Protein AF-A0AAV4N1Z2-F1 (afdb_monomer_lite)

pLDDT: mean 73.52, std 23.95, range [29.91, 97.69]

Secondary structure (DSSP, 8-state):
--TTGGGSSPPS---PPP---GGGSS-HHHHHHHHHS--BS--SGGGGT-EEEE-TTTSSEEEEEPPPTT-EEETTEEEETTEEEE---SS---GGG-TTSSSSS------------PPPP----PPP--------------PPPPPPPP----------S-----B--S--TTS--HHHHHHHHHHHHTT-HHHHHHBHHHHHHHSTT-

Organism: NCBI:txid1538125

Radius of gyration: 29.12 Å; chains: 1; bounding box: 80×59×76 Å

Structure (mmCIF, N/CA/C/O backbone):
data_AF-A0AAV4N1Z2-F1
#
_entry.id   AF-A0AAV4N1Z2-F1
#
loop_
_atom_site.group_PDB
_atom_site.id
_atom_site.type_symbol
_atom_site.label_atom_id
_atom_site.label_alt_id
_atom_site.label_comp_id
_atom_site.label_asym_id
_atom_site.label_entity_id
_atom_site.label_seq_id
_atom_site.pdbx_PDB_ins_code
_atom_site.Cartn_x
_atom_site.Cartn_y
_atom_site.Cartn_z
_atom_site.occupancy
_atom_site.B_iso_or_equiv
_atom_site.auth_seq_id
_atom_site.auth_comp_id
_atom_site.auth_asym_id
_atom_site.auth_atom_id
_atom_site.pdbx_PDB_model_num
ATOM 1 N N . GLY A 1 1 ? -27.171 -11.613 29.363 1.00 64.88 1 GLY A N 1
ATOM 2 C CA . GLY A 1 1 ? -26.263 -10.938 28.418 1.00 64.88 1 GLY A CA 1
ATOM 3 C C . GLY A 1 1 ? -26.989 -9.782 27.774 1.00 64.88 1 GLY A C 1
ATOM 4 O O . GLY A 1 1 ? -27.347 -9.881 26.614 1.00 64.88 1 GLY A O 1
ATOM 5 N N . GLU A 1 2 ? -27.240 -8.720 28.539 1.00 75.81 2 GLU A N 1
ATOM 6 C CA . GLU A 1 2 ? -28.138 -7.611 28.156 1.00 75.81 2 GLU A CA 1
ATOM 7 C C . GLU A 1 2 ? -27.392 -6.287 27.922 1.00 75.81 2 GLU A C 1
ATOM 9 O O . GLU A 1 2 ? -27.998 -5.263 27.632 1.00 75.81 2 GLU A O 1
ATOM 14 N N . THR A 1 3 ? -26.063 -6.288 28.026 1.00 84.50 3 THR A N 1
ATOM 15 C CA . THR A 1 3 ? -25.236 -5.072 28.039 1.00 84.50 3 THR A CA 1
ATOM 16 C C . THR A 1 3 ? -25.135 -4.355 26.688 1.00 84.50 3 THR A C 1
ATOM 18 O O . THR A 1 3 ? -24.596 -3.256 26.638 1.00 84.50 3 THR A O 1
ATOM 21 N N . ALA A 1 4 ? -25.642 -4.948 25.602 1.00 89.88 4 ALA A N 1
ATOM 22 C CA . ALA A 1 4 ? -25.622 -4.383 24.248 1.00 89.88 4 ALA A CA 1
ATOM 23 C C . ALA A 1 4 ? -27.032 -4.121 23.680 1.00 89.88 4 ALA A C 1
ATOM 25 O O . ALA A 1 4 ? -27.215 -4.082 22.464 1.00 89.88 4 ALA A O 1
ATOM 26 N N . SER A 1 5 ? -28.038 -3.943 24.544 1.00 90.31 5 SER A N 1
ATOM 27 C CA . SER A 1 5 ? -29.430 -3.688 24.139 1.00 90.31 5 SER A CA 1
ATOM 28 C C . SER A 1 5 ? -29.617 -2.418 23.295 1.00 90.31 5 SER A C 1
ATOM 30 O O . SER A 1 5 ? -30.562 -2.335 22.515 1.00 90.31 5 SER A O 1
ATOM 32 N N . CYS A 1 6 ? -28.683 -1.466 23.378 1.00 90.31 6 CYS A N 1
ATOM 33 C CA . CYS A 1 6 ? -28.652 -0.250 22.562 1.00 90.31 6 CYS A CA 1
ATOM 34 C C . CYS A 1 6 ? -28.276 -0.464 21.083 1.00 90.31 6 CYS A C 1
ATOM 36 O O . CYS A 1 6 ? -28.343 0.486 20.314 1.00 90.31 6 CYS A O 1
ATOM 38 N N . LEU A 1 7 ? -27.868 -1.672 20.673 1.00 89.88 7 LEU A N 1
ATOM 39 C CA . LEU A 1 7 ? -27.542 -1.999 19.275 1.00 89.88 7 LEU A CA 1
ATOM 40 C C . LEU A 1 7 ? -28.676 -2.753 18.559 1.00 89.88 7 LEU A C 1
ATOM 42 O O . LEU A 1 7 ? -28.479 -3.268 17.460 1.00 89.88 7 LEU A O 1
ATOM 46 N N . PHE A 1 8 ? -29.845 -2.885 19.194 1.00 89.56 8 PHE A N 1
ATOM 47 C CA . PHE A 1 8 ? -30.964 -3.664 18.652 1.00 89.56 8 PHE A CA 1
ATOM 48 C C . PHE A 1 8 ? -31.861 -2.869 17.705 1.00 89.56 8 PHE A C 1
ATOM 50 O O . PHE A 1 8 ? -32.540 -3.467 16.870 1.00 89.56 8 PHE A O 1
ATOM 57 N N . ASN A 1 9 ? -31.878 -1.541 17.812 1.00 87.94 9 ASN A N 1
ATOM 58 C CA . ASN A 1 9 ? -32.569 -0.700 16.847 1.00 87.94 9 ASN A CA 1
ATOM 59 C C . ASN A 1 9 ? -31.730 -0.552 15.571 1.00 87.94 9 ASN A C 1
ATOM 61 O O . ASN A 1 9 ? -30.504 -0.460 15.613 1.00 87.94 9 ASN A O 1
ATOM 65 N N . TYR A 1 10 ? -32.408 -0.510 14.426 1.00 86.00 10 TYR A N 1
ATOM 66 C CA . TYR A 1 10 ? -31.772 -0.141 13.167 1.00 86.00 10 TYR A CA 1
ATOM 67 C C . TYR A 1 10 ? -31.579 1.382 13.115 1.00 86.00 10 TYR A C 1
ATOM 69 O O . TYR A 1 10 ? -32.411 2.108 13.664 1.00 86.00 10 TYR A O 1
ATOM 77 N N . PRO A 1 11 ? -30.500 1.875 12.487 1.00 83.62 11 PRO A N 1
ATOM 78 C CA . PRO A 1 11 ? -30.367 3.297 12.197 1.00 83.62 11 PRO A CA 1
ATOM 79 C C . PRO A 1 11 ? -31.443 3.734 11.192 1.00 83.62 11 PRO A C 1
ATOM 81 O O . PRO A 1 11 ? -31.767 2.982 10.271 1.00 83.62 11 PRO A O 1
ATOM 84 N N . ASP A 1 12 ? -31.974 4.947 11.364 1.00 80.94 12 ASP A N 1
ATOM 85 C CA . ASP A 1 12 ? -33.030 5.496 10.499 1.00 80.94 12 ASP A CA 1
ATOM 86 C C . ASP A 1 12 ? -32.536 5.732 9.060 1.00 80.94 12 ASP A C 1
ATOM 88 O O . ASP A 1 12 ? -33.246 5.446 8.095 1.00 80.94 12 ASP A O 1
ATOM 92 N N . ASP A 1 13 ? -31.276 6.150 8.905 1.00 78.25 13 ASP A N 1
ATOM 93 C CA . ASP A 1 13 ? -30.640 6.371 7.608 1.00 78.25 13 ASP A CA 1
ATOM 94 C C . ASP A 1 13 ? -29.696 5.214 7.261 1.00 78.25 13 ASP A C 1
ATOM 96 O O . ASP A 1 13 ? -28.536 5.168 7.674 1.00 78.25 13 ASP A O 1
ATOM 100 N N . ASN A 1 14 ? -30.168 4.282 6.429 1.00 67.25 14 ASN A N 1
ATOM 101 C CA . ASN A 1 14 ? -29.355 3.196 5.863 1.00 67.25 14 ASN A CA 1
ATOM 102 C C . ASN A 1 14 ? -28.419 3.692 4.743 1.00 67.25 14 ASN A C 1
ATOM 104 O O . ASN A 1 14 ? -28.309 3.074 3.680 1.00 67.25 14 ASN A O 1
ATOM 108 N N . LYS A 1 15 ? -27.740 4.823 4.957 1.00 77.31 15 LYS A N 1
ATOM 109 C CA . LYS A 1 15 ? -26.725 5.314 4.028 1.00 77.31 15 LYS A CA 1
ATOM 110 C C . LYS A 1 15 ? -25.492 4.425 4.150 1.00 77.31 15 LYS A C 1
ATOM 112 O O . LYS A 1 15 ? -24.678 4.577 5.058 1.00 77.31 15 LYS A O 1
ATOM 117 N N . LEU A 1 16 ? -25.363 3.479 3.227 1.00 77.56 16 LEU A N 1
ATOM 118 C CA . LEU A 1 16 ? -24.162 2.665 3.115 1.00 77.56 16 LEU A CA 1
ATOM 119 C C . LEU A 1 16 ? -22.993 3.571 2.722 1.00 77.56 16 LEU A C 1
ATOM 121 O O . LEU A 1 16 ? -23.024 4.231 1.685 1.00 77.56 16 LEU A O 1
ATOM 125 N N . LEU A 1 17 ? -21.976 3.615 3.578 1.00 77.62 17 LEU A N 1
ATOM 126 C CA . LEU A 1 17 ? -20.685 4.192 3.231 1.00 77.62 17 LEU A CA 1
ATOM 127 C C . LEU A 1 17 ? -19.983 3.255 2.253 1.00 77.62 17 LEU A C 1
ATOM 129 O O . LEU A 1 17 ? -20.031 2.029 2.409 1.00 77.62 17 LEU A O 1
ATOM 133 N N . GLU A 1 18 ? -19.328 3.843 1.259 1.00 78.81 18 GLU A N 1
ATOM 134 C CA . GLU A 1 18 ? -18.467 3.094 0.360 1.00 78.81 18 GLU A CA 1
ATOM 135 C C . GLU A 1 18 ? -17.341 2.452 1.174 1.00 78.81 18 GLU A C 1
ATOM 137 O O . GLU A 1 18 ? -16.683 3.097 1.992 1.00 78.81 18 GLU A O 1
ATOM 142 N N . ARG A 1 19 ? -17.171 1.138 1.012 1.00 80.44 19 ARG A N 1
ATOM 143 C CA . ARG A 1 19 ? -16.176 0.360 1.754 1.00 80.44 19 ARG A CA 1
ATOM 144 C C . ARG A 1 19 ? -14.841 0.408 1.024 1.00 80.44 19 ARG A C 1
ATOM 146 O O . ARG A 1 19 ? -14.363 -0.611 0.531 1.00 80.44 19 ARG A O 1
ATOM 153 N N . GLU A 1 20 ? -14.262 1.597 0.953 1.00 87.31 20 GLU A N 1
ATOM 154 C CA . GLU A 1 20 ? -12.898 1.770 0.468 1.00 87.31 20 GLU A CA 1
ATOM 155 C C . GLU A 1 20 ? -11.900 1.359 1.551 1.00 87.31 20 GLU A C 1
ATOM 157 O O . GLU A 1 20 ? -12.087 1.620 2.744 1.00 87.31 20 GLU A O 1
ATOM 162 N N . LEU A 1 21 ? -10.833 0.676 1.140 1.00 89.62 21 LEU A N 1
ATOM 163 C CA . LEU A 1 21 ? -9.775 0.300 2.065 1.00 89.62 21 LEU A CA 1
ATOM 164 C C . LEU A 1 21 ? -8.896 1.529 2.344 1.00 89.62 21 LEU A C 1
ATOM 166 O O . LEU A 1 21 ? -8.519 2.237 1.419 1.00 89.62 21 LEU A O 1
ATOM 170 N N . PRO A 1 22 ? -8.499 1.791 3.595 1.00 92.19 22 PRO A N 1
ATOM 171 C CA . PRO A 1 22 ? -7.766 3.011 3.938 1.00 92.19 22 PRO A CA 1
ATOM 172 C C . PRO A 1 22 ? -6.447 3.181 3.165 1.00 92.19 22 PRO A C 1
ATOM 174 O O . PRO A 1 22 ? -6.053 4.303 2.859 1.00 92.19 22 PRO A O 1
ATOM 177 N N . GLY A 1 23 ? -5.776 2.083 2.813 1.00 93.25 23 GLY A N 1
ATOM 178 C CA . GLY A 1 23 ? -4.543 2.092 2.029 1.00 93.25 23 GLY A CA 1
ATOM 179 C C . GLY A 1 23 ? -4.731 2.350 0.531 1.00 93.25 23 GLY A C 1
ATOM 180 O O . GLY A 1 23 ? -3.734 2.572 -0.149 1.00 93.25 23 GLY A O 1
ATOM 181 N N . THR A 1 24 ? -5.963 2.362 -0.001 1.00 91.12 24 THR A N 1
ATOM 182 C CA . THR A 1 24 ? -6.212 2.846 -1.376 1.00 91.12 24 THR A CA 1
ATOM 183 C C . THR A 1 24 ? -6.254 4.369 -1.444 1.00 91.12 24 THR A C 1
ATOM 185 O O . THR A 1 24 ? -6.000 4.931 -2.503 1.00 91.12 24 THR A O 1
ATOM 188 N N . MET A 1 25 ? -6.527 5.026 -0.312 1.00 90.44 25 MET A N 1
ATOM 189 C CA . MET A 1 25 ? -6.614 6.485 -0.191 1.00 90.44 25 MET A CA 1
ATOM 190 C C . MET A 1 25 ? -5.346 7.118 0.389 1.00 90.44 25 MET A C 1
ATOM 192 O O . MET A 1 25 ? -5.2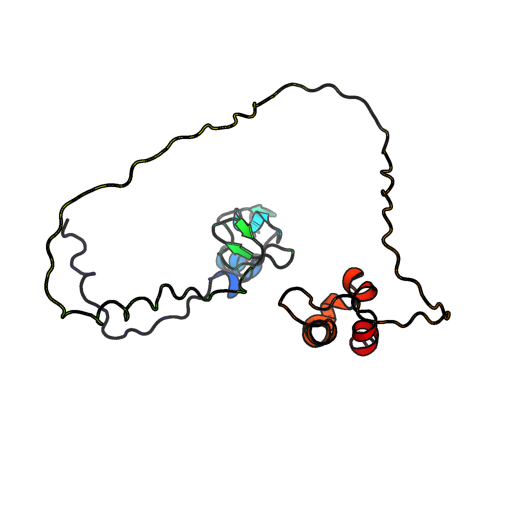52 8.340 0.447 1.00 90.44 25 MET A O 1
ATOM 196 N N . LEU A 1 26 ? -4.403 6.297 0.867 1.00 92.38 26 LEU A N 1
ATOM 197 C CA . LEU A 1 26 ? -3.162 6.738 1.498 1.00 92.38 26 LEU A CA 1
ATOM 198 C C . LEU A 1 26 ? -1.992 5.858 1.065 1.00 92.38 26 LEU A C 1
ATOM 200 O O . LEU A 1 26 ? -1.891 4.684 1.434 1.00 92.38 26 LEU A O 1
ATOM 204 N N . THR A 1 27 ? -1.060 6.460 0.343 1.00 95.50 27 THR A N 1
ATOM 205 C CA . THR A 1 27 ? 0.238 5.879 0.014 1.00 95.50 27 THR A CA 1
ATOM 206 C C . THR A 1 27 ? 1.063 5.604 1.274 1.00 95.50 27 THR A C 1
ATOM 208 O O . THR A 1 27 ? 0.787 6.105 2.365 1.00 95.50 27 THR A O 1
ATOM 211 N N . LEU A 1 28 ? 2.108 4.785 1.136 1.00 96.81 28 LEU A N 1
ATOM 212 C CA . LEU A 1 28 ? 3.006 4.461 2.250 1.00 96.81 28 LEU A CA 1
ATOM 213 C C . LEU A 1 28 ? 3.700 5.708 2.821 1.00 96.81 28 LEU A C 1
ATOM 215 O O . LEU A 1 28 ? 3.898 5.789 4.030 1.00 96.81 28 LEU A O 1
ATOM 219 N N . ASP A 1 29 ? 4.030 6.681 1.967 1.00 97.06 29 ASP A N 1
ATOM 220 C CA . ASP A 1 29 ? 4.658 7.931 2.401 1.00 97.06 29 ASP A CA 1
ATOM 221 C C . ASP A 1 29 ? 3.669 8.796 3.181 1.00 97.06 29 ASP A C 1
ATOM 223 O O . ASP A 1 29 ? 4.004 9.240 4.268 1.00 97.06 29 ASP A O 1
ATOM 227 N N . GLU A 1 30 ? 2.426 8.944 2.710 1.00 97.69 30 GLU A N 1
ATOM 228 C CA . GLU A 1 30 ? 1.381 9.694 3.431 1.00 97.69 30 GLU A CA 1
ATOM 229 C C . GLU A 1 30 ? 1.030 9.045 4.777 1.00 97.69 30 GLU A C 1
ATOM 231 O O . GLU A 1 30 ? 0.678 9.721 5.746 1.00 97.69 30 GLU A O 1
ATOM 236 N N . GLN A 1 31 ? 1.132 7.716 4.868 1.00 97.31 31 GLN A N 1
ATOM 237 C CA . GLN A 1 31 ? 0.988 7.010 6.139 1.00 97.31 31 GLN A CA 1
ATOM 238 C C . GLN A 1 31 ? 2.122 7.357 7.109 1.00 97.31 31 GLN A C 1
ATOM 240 O O . GLN A 1 31 ? 1.842 7.622 8.277 1.00 97.31 31 GLN A O 1
ATOM 245 N N . CYS A 1 32 ? 3.369 7.402 6.636 1.00 97.19 32 CYS A N 1
ATOM 246 C CA . CYS A 1 32 ? 4.505 7.853 7.440 1.00 97.19 32 CYS A CA 1
ATOM 247 C C . CYS A 1 32 ? 4.443 9.353 7.765 1.00 97.19 32 CYS A C 1
ATOM 249 O O . CYS A 1 32 ? 4.838 9.766 8.855 1.00 97.19 32 CYS A O 1
ATOM 251 N N . GLU A 1 33 ? 3.877 10.167 6.878 1.00 96.44 33 GLU A N 1
ATOM 252 C CA . GLU A 1 33 ? 3.697 11.598 7.092 1.00 96.44 33 GLU A CA 1
ATOM 253 C C . GLU A 1 33 ? 2.686 11.855 8.213 1.00 96.44 33 GLU A C 1
ATOM 255 O O . GLU A 1 33 ? 2.928 12.673 9.096 1.00 96.44 33 GLU A O 1
ATOM 260 N N . ARG A 1 34 ? 1.592 11.091 8.258 1.00 95.06 34 ARG A N 1
ATOM 261 C CA . ARG A 1 34 ? 0.616 11.172 9.356 1.00 95.06 34 ARG A CA 1
ATOM 262 C C . ARG A 1 34 ? 1.159 10.660 10.687 1.00 95.06 34 ARG A C 1
ATOM 264 O O . ARG A 1 34 ? 0.772 11.181 11.729 1.00 95.06 34 ARG A O 1
ATOM 271 N N . ASP A 1 35 ? 2.028 9.653 10.661 1.00 93.06 35 ASP A N 1
ATOM 272 C CA . ASP A 1 35 ? 2.587 9.064 11.880 1.00 93.06 35 ASP A CA 1
ATOM 273 C C . ASP A 1 35 ? 3.749 9.894 12.455 1.00 93.06 35 ASP A C 1
ATOM 275 O O . ASP A 1 35 ? 3.920 9.955 13.676 1.00 93.06 35 ASP A O 1
ATOM 279 N N . ARG A 1 36 ? 4.584 10.484 11.586 1.00 91.25 36 ARG A N 1
ATOM 280 C CA . ARG A 1 36 ? 5.867 11.115 11.953 1.00 91.25 36 ARG A CA 1
ATOM 281 C C . ARG A 1 36 ? 6.246 12.368 11.170 1.00 91.25 36 ARG A C 1
ATOM 283 O O . ARG A 1 36 ? 7.248 12.990 11.507 1.00 91.25 36 ARG A O 1
ATOM 290 N N . GLY A 1 37 ? 5.500 12.740 10.136 1.00 94.88 37 GLY A N 1
ATOM 291 C CA . GLY A 1 37 ? 5.902 13.810 9.217 1.00 94.88 37 GLY A CA 1
ATOM 292 C C . GLY A 1 37 ? 7.089 13.419 8.333 1.00 94.88 37 GLY A C 1
ATOM 293 O O . GLY A 1 37 ? 7.859 14.282 7.920 1.00 94.88 37 GLY A O 1
ATOM 294 N N . THR A 1 38 ? 7.284 12.121 8.088 1.00 96.25 38 THR A N 1
ATOM 295 C CA . THR A 1 38 ? 8.404 11.582 7.305 1.00 96.25 38 THR A CA 1
ATOM 296 C C . THR A 1 38 ? 7.918 10.626 6.215 1.00 96.25 38 THR A C 1
ATOM 298 O O . THR A 1 38 ? 6.726 10.398 6.055 1.00 96.25 38 THR A O 1
ATOM 301 N N . GLN A 1 39 ? 8.843 10.070 5.434 1.00 96.81 39 GLN A N 1
ATOM 302 C CA . GLN A 1 39 ? 8.558 9.203 4.285 1.00 96.81 39 GLN A CA 1
ATOM 303 C C . GLN A 1 39 ? 8.872 7.728 4.570 1.00 96.81 39 GLN A C 1
ATOM 305 O O . GLN A 1 39 ? 9.647 7.407 5.481 1.00 96.81 39 GLN A O 1
ATOM 310 N N . ALA A 1 40 ? 8.284 6.824 3.781 1.00 97.19 40 ALA A N 1
ATOM 311 C CA . ALA A 1 40 ? 8.502 5.392 3.927 1.00 97.19 40 ALA A CA 1
ATOM 312 C C . ALA A 1 40 ? 9.880 4.989 3.388 1.00 97.19 40 ALA A C 1
ATOM 314 O O . ALA A 1 40 ? 10.265 5.333 2.271 1.00 97.19 40 ALA A O 1
ATOM 315 N N . CYS A 1 41 ? 10.616 4.195 4.163 1.00 96.94 41 CYS A N 1
ATOM 316 C CA . CYS A 1 41 ? 11.947 3.731 3.774 1.00 96.94 41 CYS A CA 1
ATOM 317 C C . CYS A 1 41 ? 11.915 2.597 2.745 1.00 96.94 41 CYS A C 1
ATOM 319 O O . CYS A 1 41 ? 12.800 2.483 1.898 1.00 96.94 41 CYS A O 1
ATOM 321 N N . PHE A 1 42 ? 10.910 1.726 2.843 1.00 95.25 42 PHE A N 1
ATOM 322 C CA . PHE A 1 42 ? 10.761 0.547 1.997 1.00 95.25 42 PHE A CA 1
ATOM 323 C C . PHE A 1 42 ? 9.337 0.495 1.453 1.00 95.25 42 PHE A C 1
ATOM 325 O O . PHE A 1 42 ? 8.398 0.897 2.136 1.00 95.25 42 PHE A O 1
ATOM 332 N N . LYS A 1 43 ? 9.181 -0.014 0.228 1.00 94.56 43 LYS A N 1
ATOM 333 C CA . LYS A 1 43 ? 7.890 -0.124 -0.479 1.00 94.56 43 LYS A CA 1
ATOM 334 C C . LYS A 1 43 ? 7.671 -1.523 -1.065 1.00 94.56 43 LYS A C 1
ATOM 336 O O . LYS A 1 43 ? 7.034 -1.687 -2.099 1.00 94.56 43 LYS A O 1
ATOM 341 N N . ASP A 1 44 ? 8.269 -2.522 -0.421 1.00 94.56 44 ASP A N 1
ATOM 342 C CA . ASP A 1 44 ? 8.194 -3.929 -0.812 1.00 94.56 44 ASP A CA 1
ATOM 343 C C . ASP A 1 44 ? 7.190 -4.710 0.048 1.00 94.56 44 ASP A C 1
ATOM 345 O O . ASP A 1 44 ? 6.579 -4.174 0.969 1.00 94.56 44 ASP A O 1
ATOM 349 N N . SER A 1 45 ? 7.046 -6.005 -0.231 1.00 95.19 45 SER A N 1
ATOM 350 C CA . SER A 1 45 ? 6.064 -6.887 0.413 1.00 95.19 45 SER A CA 1
ATOM 351 C C . SER A 1 45 ? 6.057 -6.873 1.950 1.00 95.19 45 SER A C 1
ATOM 353 O O . SER A 1 45 ? 5.044 -7.224 2.560 1.00 95.19 45 SER A O 1
ATOM 355 N N . ARG A 1 46 ? 7.154 -6.460 2.597 1.00 95.12 46 ARG A N 1
ATOM 356 C CA . ARG A 1 46 ? 7.289 -6.444 4.060 1.00 95.12 46 ARG A CA 1
ATOM 357 C C . ARG A 1 46 ? 6.458 -5.346 4.718 1.00 95.12 46 ARG A C 1
ATOM 359 O O . ARG A 1 46 ? 6.062 -5.511 5.873 1.00 95.12 46 ARG A O 1
ATOM 366 N N . VAL A 1 47 ? 6.134 -4.277 3.983 1.00 97.19 47 VAL A N 1
ATOM 367 C CA . VAL A 1 47 ? 5.380 -3.123 4.507 1.00 97.19 47 VAL A CA 1
ATOM 368 C C . VAL A 1 47 ? 4.017 -3.514 5.068 1.00 97.19 47 VAL A C 1
ATOM 370 O O . VAL A 1 47 ? 3.542 -2.902 6.021 1.00 97.19 47 VAL A O 1
ATOM 373 N N . CYS A 1 48 ? 3.417 -4.585 4.540 1.00 97.25 48 CYS A N 1
ATOM 374 C CA . CYS A 1 48 ? 2.123 -5.069 5.003 1.00 97.25 48 CYS A CA 1
ATOM 375 C C . CYS A 1 48 ? 2.154 -5.593 6.436 1.00 97.25 48 CYS A C 1
ATOM 377 O O . CYS A 1 48 ? 1.141 -5.511 7.111 1.00 97.25 48 CYS A O 1
ATOM 379 N N . ALA A 1 49 ? 3.288 -6.115 6.910 1.00 97.00 49 ALA A N 1
ATOM 380 C CA . ALA A 1 49 ? 3.442 -6.538 8.299 1.00 97.00 49 ALA A CA 1
ATOM 381 C C . ALA A 1 49 ? 4.077 -5.438 9.160 1.00 97.00 49 ALA A C 1
ATOM 383 O O . ALA A 1 49 ? 3.749 -5.316 10.339 1.00 97.00 49 ALA A O 1
ATOM 384 N N . GLN A 1 50 ? 4.997 -4.659 8.585 1.00 97.06 50 GLN A N 1
ATOM 385 C CA . GLN A 1 50 ? 5.761 -3.623 9.278 1.00 97.06 50 GLN A CA 1
ATOM 386 C C . GLN A 1 50 ? 6.098 -2.485 8.312 1.00 97.06 50 GLN A C 1
ATOM 388 O O . GLN A 1 50 ? 6.937 -2.653 7.425 1.00 97.06 50 GLN A O 1
ATOM 393 N N . LEU A 1 51 ? 5.463 -1.325 8.486 1.00 97.62 51 LEU A N 1
ATOM 394 C CA . LEU A 1 51 ? 5.788 -0.120 7.732 1.00 97.62 51 LEU A CA 1
ATOM 395 C C . LEU A 1 51 ? 6.929 0.620 8.431 1.00 97.62 51 LEU A C 1
ATOM 397 O O . LEU A 1 51 ? 6.790 1.053 9.574 1.00 97.62 51 LEU A O 1
ATOM 401 N N . PHE A 1 52 ? 8.052 0.767 7.730 1.00 97.56 52 PHE A N 1
ATOM 402 C CA . PHE A 1 52 ? 9.210 1.506 8.221 1.00 97.56 52 PHE A CA 1
ATOM 403 C C . PHE A 1 52 ? 9.185 2.943 7.710 1.00 97.56 52 PHE A C 1
ATOM 405 O O . PHE A 1 52 ? 9.267 3.168 6.500 1.00 97.56 52 PHE A O 1
ATOM 412 N N . CYS A 1 53 ? 9.146 3.892 8.637 1.00 97.69 53 CYS A N 1
ATOM 413 C CA . CYS A 1 53 ? 9.228 5.320 8.363 1.00 97.69 53 CYS A CA 1
ATOM 414 C C . CYS A 1 53 ? 10.609 5.838 8.758 1.00 97.69 53 CYS A C 1
ATOM 416 O O . CYS A 1 53 ? 11.206 5.352 9.725 1.00 97.69 53 CYS A O 1
ATOM 418 N N . TYR A 1 54 ? 11.123 6.814 8.012 1.00 97.56 54 TYR A N 1
ATOM 419 C CA . TYR A 1 54 ? 12.330 7.523 8.423 1.00 97.56 54 TYR A CA 1
ATOM 420 C C . TYR A 1 54 ? 12.056 8.300 9.713 1.00 97.56 54 TYR A C 1
ATOM 422 O O . TYR A 1 54 ? 10.961 8.822 9.900 1.00 97.56 54 TYR A O 1
ATOM 430 N N . ASP A 1 55 ? 13.025 8.391 10.606 1.00 96.56 55 ASP A N 1
ATOM 431 C CA . ASP A 1 55 ? 12.891 9.145 11.846 1.00 96.56 55 ASP A CA 1
ATOM 432 C C . ASP A 1 55 ? 14.016 10.172 11.927 1.00 96.56 55 ASP A C 1
ATOM 434 O O . ASP A 1 55 ? 15.191 9.813 11.915 1.00 96.56 55 ASP A O 1
ATOM 438 N N . ASN A 1 56 ? 13.656 11.457 11.956 1.00 93.69 56 ASN A N 1
ATOM 439 C CA . ASN A 1 56 ? 14.629 12.553 11.901 1.00 93.69 56 ASN A CA 1
ATOM 440 C C . ASN A 1 56 ? 15.505 12.617 13.158 1.00 93.69 56 ASN A C 1
ATOM 442 O O . ASN A 1 56 ? 16.662 13.020 13.066 1.00 93.69 56 ASN A O 1
ATOM 446 N N . ASP A 1 57 ? 14.964 12.206 14.306 1.00 93.00 57 ASP A N 1
ATOM 447 C CA . ASP A 1 57 ? 15.667 12.252 15.588 1.00 93.00 57 ASP A CA 1
ATOM 448 C C . ASP A 1 57 ? 16.760 11.181 15.669 1.00 93.00 57 ASP A C 1
ATOM 450 O O . ASP A 1 57 ? 17.870 11.447 16.130 1.00 93.00 57 ASP A O 1
ATOM 454 N N . SER A 1 58 ? 16.464 9.962 15.205 1.00 93.75 58 SER A N 1
ATOM 455 C CA . SER A 1 58 ? 17.427 8.857 15.209 1.00 93.75 58 SER A CA 1
ATOM 456 C C . SER A 1 58 ? 18.265 8.753 13.930 1.00 93.75 58 SER A C 1
ATOM 458 O O . SER A 1 58 ? 19.365 8.204 13.974 1.00 93.75 58 SER A O 1
ATOM 460 N N . GLY A 1 59 ? 17.774 9.262 12.798 1.00 95.12 59 GLY A N 1
ATOM 461 C CA . GLY A 1 59 ? 18.387 9.102 11.475 1.00 95.12 59 GLY A CA 1
ATOM 462 C C . GLY A 1 59 ? 18.220 7.702 10.870 1.00 95.12 59 GLY A C 1
ATOM 463 O O . GLY A 1 59 ? 18.868 7.381 9.872 1.00 95.12 59 GLY A O 1
ATOM 464 N N . TYR A 1 60 ? 17.376 6.852 11.463 1.00 95.81 60 TYR A N 1
ATOM 465 C CA . TYR A 1 60 ? 17.166 5.467 11.039 1.00 95.81 60 TYR A CA 1
ATOM 466 C C . TYR A 1 60 ? 15.712 5.196 10.644 1.00 95.81 60 TYR A C 1
ATOM 468 O O . TYR A 1 60 ? 14.793 5.955 10.943 1.00 95.81 60 TYR A O 1
ATOM 476 N N . CYS A 1 61 ? 15.505 4.069 9.963 1.00 97.06 61 CYS A N 1
ATOM 477 C CA . CYS A 1 61 ? 14.183 3.572 9.604 1.00 97.06 61 CYS A CA 1
ATOM 478 C C . CYS A 1 61 ? 13.608 2.721 10.736 1.00 97.06 61 CYS A C 1
ATOM 480 O O . CYS A 1 61 ? 14.187 1.702 11.117 1.00 97.06 61 CYS A O 1
ATOM 482 N N . VAL A 1 62 ? 12.441 3.111 11.234 1.00 95.94 62 VAL A N 1
ATOM 483 C CA . VAL A 1 62 ? 11.785 2.521 12.408 1.00 95.94 62 VAL A CA 1
ATOM 484 C C . VAL A 1 62 ? 10.349 2.131 12.069 1.00 95.94 62 VAL A C 1
ATOM 486 O O . VAL A 1 62 ? 9.687 2.793 11.274 1.00 95.94 62 VAL A O 1
ATOM 489 N N . SER A 1 63 ? 9.869 1.031 12.652 1.00 95.31 63 SER A N 1
ATOM 490 C CA . SER A 1 63 ? 8.521 0.503 12.409 1.00 95.31 63 SER A CA 1
ATOM 491 C C . SER A 1 63 ? 7.640 0.667 13.642 1.00 95.31 63 SER A C 1
AT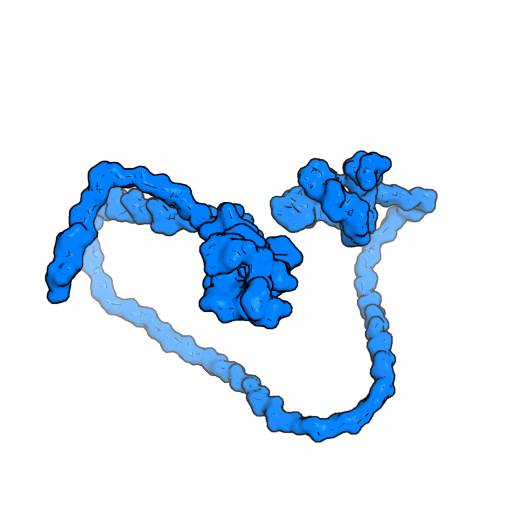OM 493 O O . SER A 1 63 ? 7.996 0.188 14.718 1.00 95.31 63 SER A O 1
ATOM 495 N N . TYR A 1 64 ? 6.459 1.262 13.461 1.00 89.25 64 TYR A N 1
ATOM 496 C CA . TYR A 1 64 ? 5.477 1.492 14.535 1.00 89.25 64 TYR A CA 1
ATOM 497 C C . TYR A 1 64 ? 4.167 0.741 14.334 1.00 89.25 64 TYR A C 1
ATOM 499 O O . TYR A 1 64 ? 3.555 0.294 15.303 1.00 89.25 64 TYR A O 1
ATOM 507 N N . ARG A 1 65 ? 3.750 0.573 13.080 1.00 96.12 65 ARG A N 1
ATOM 508 C CA . ARG A 1 65 ? 2.547 -0.166 12.706 1.00 96.12 65 ARG A CA 1
ATOM 509 C C . ARG A 1 65 ? 2.714 -0.806 11.325 1.00 96.12 65 ARG A C 1
ATOM 511 O O . ARG A 1 65 ? 3.610 -0.416 10.578 1.00 96.12 65 ARG A O 1
ATOM 518 N N . PRO A 1 66 ? 1.877 -1.785 10.966 1.00 97.44 66 PRO A N 1
ATOM 519 C CA . PRO A 1 66 ? 1.790 -2.268 9.594 1.00 97.44 66 PRO A CA 1
ATOM 520 C C . PRO A 1 66 ? 1.208 -1.197 8.656 1.00 97.44 66 PRO A C 1
ATOM 522 O O . PRO A 1 66 ? 0.502 -0.284 9.101 1.00 97.44 66 PRO A O 1
ATOM 525 N N . ALA A 1 67 ? 1.463 -1.332 7.354 1.00 97.69 67 ALA A N 1
ATOM 526 C CA . ALA A 1 67 ? 0.768 -0.543 6.343 1.00 97.69 67 ALA A CA 1
ATOM 527 C C . ALA A 1 67 ? -0.739 -0.840 6.362 1.00 97.69 67 ALA A C 1
ATOM 529 O O . ALA A 1 67 ? -1.169 -1.961 6.641 1.00 97.69 67 ALA A O 1
ATOM 530 N N . ALA A 1 68 ? -1.543 0.171 6.045 1.00 97.50 68 ALA A N 1
ATOM 531 C CA . ALA A 1 68 ? -2.987 0.038 5.942 1.00 97.50 68 ALA A CA 1
ATOM 532 C C . ALA A 1 68 ? -3.378 -1.000 4.874 1.00 97.50 68 ALA A C 1
ATOM 534 O O . ALA A 1 68 ? -2.747 -1.087 3.815 1.00 97.50 68 ALA A O 1
ATOM 535 N N . ASP A 1 69 ? -4.446 -1.760 5.111 1.00 96.06 69 ASP A N 1
ATOM 536 C CA . ASP A 1 69 ? -4.998 -2.640 4.077 1.00 96.06 69 ASP A CA 1
ATOM 537 C C . ASP A 1 69 ? -5.388 -1.816 2.840 1.00 96.06 69 ASP A C 1
ATOM 539 O O . ASP A 1 69 ? -5.884 -0.697 2.961 1.00 96.06 69 ASP A O 1
ATOM 543 N N . GLY A 1 70 ? -5.125 -2.352 1.650 1.00 94.81 70 GLY A N 1
ATOM 544 C CA . GLY A 1 70 ? -5.229 -1.657 0.366 1.00 94.81 70 GLY A CA 1
ATOM 545 C C . GLY A 1 70 ? -3.937 -0.973 -0.096 1.00 94.81 70 GLY A C 1
ATOM 546 O O . GLY A 1 70 ? -3.838 -0.637 -1.272 1.00 94.81 70 GLY A O 1
ATOM 547 N N . SER A 1 71 ? -2.930 -0.811 0.775 1.00 96.12 71 SER A N 1
ATOM 548 C CA . SER A 1 71 ? -1.659 -0.166 0.400 1.00 96.12 71 SER A CA 1
ATOM 549 C C . SER A 1 71 ? -0.895 -0.999 -0.622 1.00 96.12 71 SER A C 1
ATOM 551 O O . SER A 1 71 ? -0.785 -2.214 -0.466 1.00 96.12 71 SER A O 1
ATOM 553 N N . PHE A 1 72 ? -0.290 -0.362 -1.623 1.00 94.94 72 PHE A N 1
ATOM 554 C CA . PHE A 1 72 ? 0.583 -1.054 -2.571 1.00 94.94 72 PHE A CA 1
ATOM 555 C C . PHE A 1 72 ? 1.867 -1.555 -1.899 1.00 94.94 72 PHE A C 1
ATOM 557 O O . PHE A 1 72 ? 2.519 -0.816 -1.166 1.00 94.94 72 PHE A O 1
ATOM 564 N N . CYS A 1 73 ? 2.249 -2.798 -2.190 1.00 94.81 73 CYS A N 1
ATOM 565 C CA . CYS A 1 73 ? 3.411 -3.464 -1.584 1.00 94.81 73 CYS A CA 1
ATOM 566 C C . CYS A 1 73 ? 4.402 -4.044 -2.613 1.00 94.81 73 CYS A C 1
ATOM 568 O O . CYS A 1 73 ? 5.232 -4.886 -2.275 1.00 94.81 73 CYS A O 1
ATOM 570 N N . GLY A 1 74 ? 4.328 -3.582 -3.866 1.00 86.44 74 GLY A N 1
ATOM 571 C CA . GLY A 1 74 ? 5.180 -4.021 -4.981 1.00 86.44 74 GLY A CA 1
ATOM 572 C C . GLY A 1 74 ? 4.469 -4.971 -5.951 1.00 86.44 74 GLY A C 1
ATOM 573 O O . GLY A 1 74 ? 3.472 -5.592 -5.602 1.00 86.44 74 GLY A O 1
ATOM 574 N N . ASP A 1 75 ? 4.942 -5.044 -7.198 1.00 86.25 75 ASP A N 1
ATOM 575 C CA . ASP A 1 75 ? 4.450 -5.963 -8.247 1.00 86.25 75 ASP A CA 1
ATOM 576 C C . ASP A 1 75 ? 2.928 -5.930 -8.508 1.00 86.25 75 ASP A C 1
ATOM 578 O O . ASP A 1 75 ? 2.316 -6.942 -8.848 1.00 86.25 75 ASP A O 1
ATOM 582 N N . GLY A 1 76 ? 2.289 -4.768 -8.323 1.00 86.88 76 GLY A N 1
ATOM 583 C CA . GLY A 1 76 ? 0.832 -4.625 -8.467 1.00 86.88 76 GLY A CA 1
ATOM 584 C C . GLY A 1 76 ? 0.017 -5.338 -7.377 1.00 86.88 76 GLY A C 1
ATOM 585 O O . GLY A 1 76 ? -1.186 -5.542 -7.534 1.00 86.88 76 GLY A O 1
ATOM 586 N N . GLN A 1 77 ? 0.665 -5.727 -6.280 1.00 92.88 77 GLN A N 1
ATOM 587 C CA . GLN A 1 77 ? 0.057 -6.354 -5.114 1.00 92.88 77 GLN A CA 1
ATOM 588 C C . GLN A 1 77 ? -0.330 -5.304 -4.070 1.00 92.88 77 GLN A C 1
ATOM 590 O O . GLN A 1 77 ? 0.230 -4.202 -4.027 1.00 92.88 77 GLN A O 1
ATOM 595 N N . VAL A 1 78 ? -1.274 -5.670 -3.206 1.00 95.12 78 VAL A N 1
ATOM 596 C CA . VAL A 1 78 ? -1.773 -4.821 -2.122 1.00 95.12 78 VAL A CA 1
ATOM 597 C C . VAL A 1 78 ? -1.727 -5.542 -0.779 1.00 95.12 78 VAL A C 1
ATOM 599 O O . VAL A 1 78 ? -1.785 -6.773 -0.703 1.00 95.12 78 VAL A O 1
ATOM 602 N N . CYS A 1 79 ? -1.638 -4.767 0.296 1.00 96.62 79 CYS A N 1
ATOM 603 C CA . CYS A 1 79 ? -1.718 -5.278 1.652 1.00 96.62 79 CYS A CA 1
ATOM 604 C C . CYS A 1 79 ? -3.148 -5.686 1.990 1.00 96.62 79 CYS A C 1
ATOM 606 O O . CYS A 1 79 ? -4.086 -4.912 1.810 1.00 96.62 79 CYS A O 1
ATOM 608 N N . LYS A 1 80 ? -3.321 -6.904 2.493 1.00 94.75 80 LYS A N 1
ATOM 609 C CA . LYS A 1 80 ? -4.590 -7.369 3.044 1.00 94.75 80 LYS A CA 1
ATOM 610 C C . LYS A 1 80 ? -4.325 -8.323 4.197 1.00 94.75 80 LYS A C 1
ATOM 612 O O . LYS A 1 80 ? -3.634 -9.332 4.030 1.00 94.75 80 LYS A O 1
ATOM 617 N N . ASN A 1 81 ? -4.859 -7.996 5.370 1.00 93.69 81 ASN A N 1
ATOM 618 C CA . ASN A 1 81 ? -4.678 -8.742 6.613 1.00 93.69 81 ASN A CA 1
ATOM 619 C C . ASN A 1 81 ? -3.188 -8.980 6.926 1.00 93.69 81 ASN A C 1
ATOM 621 O O . ASN A 1 81 ? -2.775 -10.085 7.292 1.00 93.69 81 ASN A O 1
ATOM 625 N N . GLY A 1 82 ? -2.366 -7.954 6.710 1.00 95.00 82 GLY A N 1
ATOM 626 C CA . GLY A 1 82 ? -0.933 -7.989 6.994 1.00 95.00 82 GLY A CA 1
ATOM 627 C C . GLY A 1 82 ? -0.065 -8.737 5.973 1.00 95.00 82 GLY A C 1
ATOM 628 O O . GLY A 1 82 ? 1.120 -8.960 6.222 1.00 95.00 82 GLY A O 1
ATOM 629 N N . LYS A 1 83 ? -0.623 -9.150 4.828 1.00 95.62 83 LYS A N 1
ATOM 630 C CA . LYS A 1 83 ? 0.102 -9.863 3.764 1.00 95.62 83 LYS A CA 1
ATOM 631 C C . LYS A 1 83 ? 0.048 -9.098 2.452 1.00 95.62 83 LYS A C 1
ATOM 633 O O . LYS A 1 83 ? -0.990 -8.542 2.113 1.00 95.62 83 LYS A O 1
ATOM 638 N N . CYS A 1 84 ? 1.148 -9.134 1.707 1.00 95.81 84 CYS A N 1
ATOM 639 C CA . CYS A 1 84 ? 1.192 -8.643 0.336 1.00 95.81 84 CYS A CA 1
ATOM 640 C C . CYS A 1 84 ? 0.588 -9.707 -0.585 1.00 95.81 84 CYS A C 1
ATOM 642 O O . CYS A 1 84 ? 1.100 -10.826 -0.651 1.00 95.81 84 CYS A O 1
ATOM 644 N N . MET A 1 85 ? -0.549 -9.396 -1.204 1.00 92.69 85 MET A N 1
ATOM 645 C CA . MET A 1 85 ? -1.282 -10.322 -2.063 1.00 92.69 85 MET A CA 1
ATOM 646 C C . MET A 1 85 ? -1.623 -9.655 -3.391 1.00 92.69 85 MET A C 1
ATOM 648 O O . MET A 1 85 ? -1.926 -8.463 -3.442 1.00 92.69 85 MET A O 1
ATOM 652 N N . VAL A 1 86 ? -1.616 -10.439 -4.470 1.00 88.31 86 VAL A N 1
ATOM 653 C CA . VAL A 1 86 ? -2.099 -9.981 -5.777 1.00 88.31 86 VAL A CA 1
ATOM 654 C C . VAL A 1 86 ? -3.543 -9.511 -5.633 1.00 88.31 86 VAL A C 1
ATOM 656 O O . VAL A 1 86 ? -4.374 -10.161 -4.993 1.00 88.31 86 VAL A O 1
ATOM 659 N N . ASN A 1 87 ? -3.821 -8.336 -6.192 1.00 69.56 87 ASN A N 1
ATOM 660 C CA . ASN A 1 87 ? -5.123 -7.711 -6.087 1.00 69.56 87 ASN A CA 1
ATOM 661 C C . ASN A 1 87 ? -6.123 -8.407 -7.025 1.00 69.56 87 ASN A C 1
ATOM 663 O O . ASN A 1 87 ? -6.382 -7.952 -8.136 1.00 69.56 87 ASN A O 1
ATOM 667 N N . ASN A 1 88 ? -6.681 -9.540 -6.600 1.00 61.81 88 ASN A N 1
ATOM 668 C CA . ASN A 1 88 ? -7.675 -10.299 -7.363 1.00 61.81 88 ASN A CA 1
ATOM 669 C C . ASN A 1 88 ? -9.083 -9.659 -7.279 1.00 61.81 88 ASN A C 1
ATOM 671 O O . ASN A 1 88 ? -10.054 -10.359 -7.006 1.00 61.81 88 ASN A O 1
ATOM 675 N N . ILE A 1 89 ? -9.225 -8.344 -7.506 1.00 59.50 89 ILE A N 1
ATOM 676 C CA . ILE A 1 89 ? -10.544 -7.658 -7.485 1.00 59.50 89 ILE A CA 1
ATOM 677 C C . ILE A 1 89 ? -11.460 -8.113 -8.637 1.00 59.50 89 ILE A C 1
ATOM 679 O O . ILE A 1 89 ? -12.653 -7.835 -8.636 1.00 59.50 89 ILE A O 1
ATOM 683 N N . ASN A 1 90 ? -10.975 -8.918 -9.577 1.00 50.53 90 ASN A N 1
ATOM 684 C CA . ASN A 1 90 ? -11.849 -9.545 -10.558 1.00 50.53 90 ASN A CA 1
ATOM 685 C C . ASN A 1 90 ? -12.394 -10.871 -10.001 1.00 50.53 90 ASN A C 1
ATOM 687 O O . ASN A 1 90 ? -11.665 -11.859 -9.988 1.00 50.53 90 ASN A O 1
ATOM 691 N N . ILE A 1 91 ? -13.667 -10.892 -9.565 1.00 55.00 91 ILE A N 1
ATOM 692 C CA . ILE A 1 91 ? -14.737 -11.763 -10.129 1.00 55.00 91 ILE A CA 1
ATOM 693 C C . ILE A 1 91 ? -16.028 -11.797 -9.290 1.00 55.00 91 ILE A C 1
ATOM 695 O O . ILE A 1 91 ? -17.060 -12.135 -9.855 1.00 55.00 91 ILE A O 1
ATOM 699 N N . ILE A 1 92 ? -16.067 -11.403 -8.012 1.00 52.16 92 ILE A N 1
ATOM 700 C CA . ILE A 1 92 ? -17.361 -11.262 -7.313 1.00 52.16 92 ILE A CA 1
ATOM 701 C C . ILE A 1 92 ? -17.299 -10.051 -6.368 1.00 52.16 92 ILE A C 1
ATOM 703 O O . ILE A 1 92 ? -16.575 -10.118 -5.373 1.00 52.16 92 ILE A O 1
ATOM 707 N N . PRO A 1 93 ? -18.028 -8.950 -6.652 1.00 53.94 93 PRO A N 1
ATOM 708 C CA . PRO A 1 93 ? -18.338 -7.951 -5.633 1.00 53.94 93 PRO A CA 1
ATOM 709 C C . PRO A 1 93 ? -18.916 -8.698 -4.440 1.00 53.94 93 PRO A C 1
ATOM 711 O O . PRO A 1 93 ? -19.768 -9.558 -4.637 1.00 53.94 93 PRO A O 1
ATOM 714 N N . ASP A 1 94 ? -18.449 -8.436 -3.226 1.00 52.16 94 ASP A N 1
ATOM 715 C CA . ASP A 1 94 ? -18.967 -9.109 -2.039 1.00 52.16 94 ASP A CA 1
ATOM 716 C C . 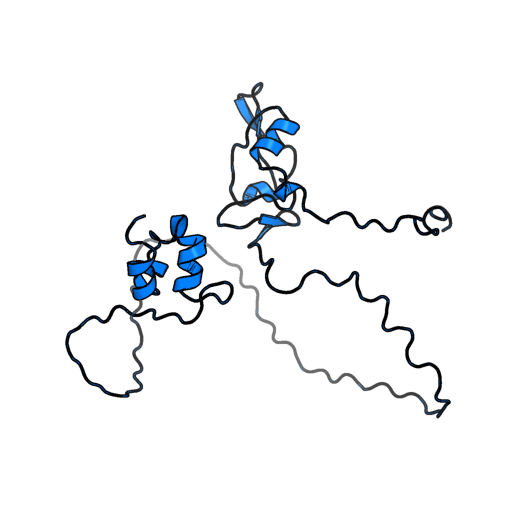ASP A 1 94 ? -20.465 -8.773 -1.853 1.00 52.16 94 ASP A C 1
ATOM 718 O O . ASP A 1 94 ? -20.852 -7.806 -1.201 1.00 52.16 94 ASP A O 1
ATOM 722 N N . TYR A 1 95 ? -21.326 -9.567 -2.495 1.00 54.34 95 TYR A N 1
ATOM 723 C CA . TYR A 1 95 ? -22.782 -9.476 -2.458 1.00 54.34 95 TYR A CA 1
ATOM 724 C C . TYR A 1 95 ? -23.348 -10.102 -1.178 1.00 54.34 95 TYR A C 1
ATOM 726 O O . TYR A 1 95 ? -24.561 -10.299 -1.087 1.00 54.34 95 TYR A O 1
ATOM 734 N N . THR A 1 96 ? -22.533 -10.376 -0.148 1.00 58.53 96 THR A N 1
ATOM 735 C CA . THR A 1 96 ? -23.047 -10.815 1.166 1.00 58.53 96 THR A CA 1
ATOM 736 C C . THR A 1 96 ? -24.001 -9.796 1.806 1.00 58.53 96 THR A C 1
ATOM 738 O O . THR A 1 96 ? -24.711 -10.117 2.757 1.00 58.53 96 THR A O 1
ATOM 741 N N . HIS A 1 97 ? -24.111 -8.596 1.230 1.00 56.12 97 HIS A N 1
ATOM 742 C CA . HIS A 1 97 ? -25.100 -7.577 1.568 1.00 56.12 97 HIS A CA 1
ATOM 743 C C . HIS A 1 97 ? -26.488 -7.756 0.903 1.00 56.12 97 HIS A C 1
ATOM 745 O O . HIS A 1 97 ? -27.418 -7.050 1.286 1.00 56.12 97 HIS A O 1
ATOM 751 N N . VAL A 1 98 ? -26.675 -8.692 -0.044 1.00 53.34 98 VAL A N 1
ATOM 752 C CA . VAL A 1 98 ? -27.926 -8.864 -0.830 1.00 53.34 98 VAL A CA 1
ATOM 753 C C . VAL A 1 98 ? -28.760 -10.097 -0.423 1.00 53.34 98 VAL A C 1
ATOM 755 O O . VAL A 1 98 ? -29.837 -10.330 -0.960 1.00 53.34 98 VAL A O 1
ATOM 758 N N . THR A 1 99 ? -28.382 -10.871 0.599 1.00 53.25 99 THR A N 1
ATOM 759 C CA . THR A 1 99 ? -29.140 -12.089 0.983 1.00 53.25 99 THR A CA 1
ATOM 760 C C . THR A 1 99 ? -30.438 -11.828 1.777 1.00 53.25 99 THR A C 1
ATOM 762 O O . THR A 1 99 ? -30.962 -12.736 2.417 1.00 53.25 99 THR A O 1
ATOM 765 N N . ARG A 1 100 ? -31.011 -10.614 1.767 1.00 54.59 100 ARG A N 1
ATOM 766 C CA . ARG A 1 100 ? -32.225 -10.288 2.552 1.00 54.59 100 ARG A CA 1
ATOM 767 C C . ARG A 1 100 ? -33.569 -10.409 1.821 1.00 54.59 100 ARG A C 1
ATOM 769 O O . ARG A 1 100 ? -34.575 -9.988 2.380 1.00 54.59 100 ARG A O 1
ATOM 776 N N . SER A 1 101 ? -33.642 -11.029 0.643 1.00 52.00 101 SER A N 1
ATOM 777 C CA . SER A 1 101 ? -34.916 -11.128 -0.101 1.00 52.00 101 SER A CA 1
ATOM 778 C C . SER A 1 101 ? -35.365 -12.528 -0.545 1.00 52.00 101 SER A C 1
ATOM 780 O O . SER A 1 101 ? -36.449 -12.636 -1.107 1.00 52.00 101 SER A O 1
ATOM 782 N N . ILE A 1 102 ? -34.653 -13.619 -0.218 1.00 55.66 102 ILE A N 1
ATOM 783 C CA . ILE A 1 102 ? -35.115 -15.002 -0.519 1.00 55.66 102 ILE A CA 1
ATOM 784 C C . ILE A 1 102 ? -35.450 -15.790 0.759 1.00 55.66 102 ILE A C 1
ATOM 786 O O . ILE A 1 102 ? -35.114 -16.959 0.902 1.00 55.66 102 ILE A O 1
ATOM 790 N N . ALA A 1 103 ? -36.108 -15.142 1.723 1.00 51.25 103 ALA A N 1
ATOM 791 C CA . ALA A 1 103 ? -36.714 -15.831 2.870 1.00 51.25 103 ALA A CA 1
ATOM 792 C C . ALA A 1 103 ? -38.252 -15.757 2.885 1.00 51.25 103 ALA A C 1
ATOM 794 O O . ALA A 1 103 ? -38.863 -16.360 3.752 1.00 51.25 103 ALA A O 1
ATOM 795 N N . ASN A 1 104 ? -38.887 -15.071 1.924 1.00 51.38 104 ASN A N 1
ATOM 796 C CA . ASN A 1 104 ? -40.338 -14.831 1.932 1.00 51.38 104 ASN A CA 1
ATOM 797 C C . ASN A 1 104 ? -41.008 -15.134 0.584 1.00 51.38 104 ASN A C 1
ATOM 799 O O . ASN A 1 104 ? -41.762 -14.321 0.063 1.00 51.38 104 ASN A O 1
ATOM 803 N N . LEU A 1 105 ? -40.735 -16.303 0.008 1.00 50.31 105 LEU A N 1
ATOM 804 C CA . LEU A 1 105 ? -41.571 -16.905 -1.035 1.00 50.31 105 LEU A CA 1
ATOM 805 C C . LEU A 1 105 ? -41.522 -18.420 -0.851 1.00 50.31 105 LEU A C 1
ATOM 807 O O . LEU A 1 105 ? -40.717 -19.097 -1.484 1.00 50.31 105 LEU A O 1
ATOM 811 N N . ASN A 1 106 ? -42.299 -18.915 0.116 1.00 42.78 106 ASN A N 1
ATOM 812 C CA . ASN A 1 106 ? -43.096 -20.148 0.043 1.00 42.78 106 ASN A CA 1
ATOM 813 C C . ASN A 1 106 ? -43.502 -20.599 1.453 1.00 42.78 106 ASN A C 1
ATOM 815 O O . ASN A 1 106 ? -43.030 -21.616 1.952 1.00 42.78 106 ASN A O 1
ATOM 819 N N . ASP A 1 107 ? -44.426 -19.854 2.059 1.00 48.12 107 ASP A N 1
ATOM 820 C CA . ASP A 1 107 ? -45.363 -20.432 3.021 1.00 48.12 107 ASP A CA 1
ATOM 821 C C . ASP A 1 107 ? -46.688 -20.644 2.282 1.00 48.12 107 ASP A C 1
ATOM 823 O O . ASP A 1 107 ? -47.310 -19.677 1.841 1.00 48.12 107 ASP A O 1
ATOM 827 N N . ASN A 1 108 ? -47.022 -21.923 2.063 1.00 46.75 108 ASN A N 1
ATOM 828 C CA . ASN A 1 108 ? -48.355 -22.528 1.884 1.00 46.75 108 ASN A CA 1
ATOM 829 C C . ASN A 1 108 ? -48.319 -23.732 0.926 1.00 46.75 108 ASN A C 1
ATOM 831 O O . ASN A 1 108 ? -48.827 -23.688 -0.195 1.00 46.75 108 ASN A O 1
ATOM 835 N N . LYS A 1 109 ? -47.800 -24.865 1.414 1.00 36.47 109 LYS A N 1
ATOM 836 C CA . LYS A 1 109 ? -48.429 -26.161 1.127 1.00 36.47 109 LYS A CA 1
ATOM 837 C C . LYS A 1 109 ? -48.214 -27.117 2.298 1.00 36.47 109 LYS A C 1
ATOM 839 O O . LYS A 1 109 ? -47.091 -27.515 2.593 1.00 36.47 109 LYS A O 1
ATOM 844 N N . GLU A 1 110 ? -49.312 -27.442 2.968 1.00 35.06 110 GLU A N 1
ATOM 845 C CA . GLU A 1 110 ? -49.382 -28.370 4.091 1.00 35.06 110 GLU A CA 1
ATOM 846 C C . GLU A 1 110 ? -48.792 -29.758 3.788 1.00 35.06 110 GLU A C 1
ATOM 848 O O . GLU A 1 110 ? -49.081 -30.383 2.769 1.00 35.06 110 GLU A O 1
ATOM 853 N N . VAL A 1 111 ? -48.004 -30.218 4.765 1.00 38.75 111 VAL A N 1
ATOM 854 C CA . VAL A 1 111 ? -48.025 -31.535 5.423 1.00 38.75 111 VAL A CA 1
ATOM 855 C C . VAL A 1 111 ? -48.042 -32.787 4.535 1.00 38.75 111 VAL A C 1
ATOM 857 O O . VAL A 1 111 ? -49.073 -33.227 4.039 1.00 38.75 111 VAL A O 1
ATOM 860 N N . SER A 1 112 ? -46.926 -33.522 4.573 1.00 34.12 112 SER A N 1
ATOM 861 C CA . SER A 1 112 ? -46.995 -34.975 4.744 1.00 34.12 112 SER A CA 1
ATOM 862 C C . SER A 1 112 ? -45.869 -35.447 5.665 1.00 34.12 112 SER A C 1
ATOM 864 O O . SER A 1 112 ? -44.691 -35.169 5.452 1.00 34.12 112 SER A O 1
ATOM 866 N N . LYS A 1 113 ? -46.268 -36.092 6.761 1.00 43.34 113 LYS A N 1
ATOM 867 C CA . LYS A 1 113 ? -45.401 -36.653 7.801 1.00 43.34 113 LYS A CA 1
ATOM 868 C C . LYS A 1 113 ? -44.628 -37.845 7.232 1.00 43.34 113 LYS A C 1
ATOM 870 O O . LYS A 1 113 ? -45.270 -38.800 6.813 1.00 43.34 113 LYS A O 1
ATOM 875 N N . GLN A 1 114 ? -43.296 -37.859 7.334 1.00 36.75 114 GLN A N 1
ATOM 876 C CA . GLN A 1 114 ? -42.530 -39.114 7.392 1.00 36.75 114 GLN A CA 1
ATOM 877 C C . GLN A 1 114 ? -41.121 -38.917 7.987 1.00 36.75 114 GLN A C 1
ATOM 879 O O . GLN A 1 114 ? -40.204 -38.401 7.361 1.00 36.75 114 GLN A O 1
ATOM 884 N N . THR A 1 115 ? -41.017 -39.298 9.262 1.00 32.97 115 THR A N 1
ATOM 885 C CA . THR A 1 115 ? -39.931 -40.064 9.907 1.00 32.97 115 THR A CA 1
ATOM 886 C C . THR A 1 115 ? -38.516 -40.047 9.306 1.00 32.97 115 THR A C 1
ATOM 888 O O . THR A 1 115 ? -38.243 -40.662 8.282 1.00 32.97 115 THR A O 1
ATOM 891 N N . THR A 1 116 ? -37.601 -39.453 10.078 1.00 46.78 116 THR A N 1
ATOM 892 C CA . THR A 1 116 ? -36.231 -39.908 10.402 1.00 46.78 116 THR A CA 1
ATOM 893 C C . THR A 1 116 ? -35.618 -41.053 9.576 1.00 46.78 116 THR A C 1
ATOM 895 O O . THR A 1 116 ? -35.928 -42.216 9.821 1.00 46.78 116 THR A O 1
ATOM 898 N N . SER A 1 117 ? -34.571 -40.749 8.798 1.00 35.84 117 SER A N 1
ATOM 899 C CA . SER A 1 117 ? -33.370 -41.601 8.726 1.00 35.84 117 SER A CA 1
ATOM 900 C C . SER A 1 117 ? -32.173 -40.866 8.111 1.00 35.84 117 SER A C 1
ATOM 902 O O . SER A 1 117 ? -32.203 -40.402 6.975 1.00 35.84 117 SER A O 1
ATOM 904 N N . ARG A 1 118 ? -31.109 -40.787 8.909 1.00 43.81 118 ARG A N 1
ATOM 905 C CA . ARG A 1 118 ? -29.762 -40.270 8.637 1.00 43.81 118 ARG A CA 1
ATOM 906 C C . ARG A 1 118 ? -29.039 -41.132 7.582 1.00 43.81 118 ARG A C 1
ATOM 908 O O . ARG A 1 118 ? -28.956 -42.338 7.806 1.00 43.81 118 ARG A O 1
ATOM 915 N N . PRO A 1 119 ? -28.431 -40.574 6.516 1.00 40.25 119 PRO A N 1
ATOM 916 C CA . PRO A 1 119 ? -27.537 -41.352 5.665 1.00 40.25 119 PRO A CA 1
ATOM 917 C C . PRO A 1 119 ? -26.167 -41.514 6.334 1.00 40.25 119 PRO A C 1
ATOM 919 O O . PRO A 1 119 ? -25.558 -40.564 6.830 1.00 40.25 119 PRO A O 1
ATOM 922 N N . SER A 1 120 ? -25.717 -42.759 6.384 1.00 40.09 120 SER A N 1
ATOM 923 C CA . SER A 1 120 ? -24.497 -43.256 7.011 1.00 40.09 120 SER A CA 1
ATOM 924 C C . SER A 1 120 ? -23.214 -42.851 6.278 1.00 40.09 120 SER A C 1
ATOM 926 O O . SER A 1 120 ? -23.104 -42.975 5.063 1.00 40.09 120 SER A O 1
ATOM 928 N N . ILE A 1 121 ? -22.213 -42.460 7.068 1.00 41.19 121 ILE A N 1
ATOM 929 C CA . ILE A 1 121 ? -20.807 -42.279 6.686 1.00 41.19 121 ILE A CA 1
ATOM 930 C C . ILE A 1 121 ? -20.198 -43.631 6.286 1.00 41.19 121 ILE A C 1
ATOM 932 O O . ILE A 1 121 ? -20.147 -44.543 7.113 1.00 41.19 121 ILE A O 1
ATOM 936 N N . SER A 1 122 ? -19.632 -43.729 5.082 1.00 37.94 122 SER A N 1
ATOM 937 C CA . SER A 1 122 ? -18.669 -44.777 4.716 1.00 37.94 122 SER A CA 1
ATOM 938 C C . SER A 1 122 ? -17.249 -44.203 4.683 1.00 37.94 122 SER A C 1
ATOM 940 O O . SER A 1 122 ? -16.942 -43.290 3.918 1.00 37.94 122 SER A O 1
ATOM 942 N N . ARG A 1 123 ? -16.390 -44.741 5.557 1.00 43.78 123 ARG A N 1
ATOM 943 C CA . ARG A 1 123 ? -14.956 -44.440 5.694 1.00 43.78 123 ARG A CA 1
ATOM 944 C C . ARG A 1 123 ? -14.159 -45.119 4.580 1.00 43.78 123 ARG A C 1
ATOM 946 O O . ARG A 1 123 ? -14.282 -46.331 4.454 1.00 43.78 123 ARG A O 1
ATOM 953 N N . VAL A 1 124 ? -13.250 -44.400 3.913 1.00 40.09 124 VAL A N 1
ATOM 954 C CA . VAL A 1 124 ? -12.064 -44.999 3.269 1.00 40.09 124 VAL A CA 1
ATOM 955 C C . VAL A 1 124 ? -10.835 -44.081 3.434 1.00 40.09 124 VAL A C 1
ATOM 957 O O . VAL A 1 124 ? -10.820 -42.935 3.006 1.00 40.09 124 VAL A O 1
ATOM 960 N N . SER A 1 125 ? -9.860 -44.636 4.159 1.00 38.84 125 SER A N 1
ATOM 961 C CA . SER A 1 125 ? -8.389 -44.514 4.199 1.00 38.84 125 SER A CA 1
ATOM 962 C C . SER A 1 125 ? -7.637 -43.253 3.723 1.00 38.84 125 SER A C 1
ATOM 964 O O . SER A 1 125 ? -7.650 -42.881 2.556 1.00 38.84 125 SER A O 1
ATOM 966 N N . LYS A 1 126 ? -6.824 -42.705 4.643 1.00 42.28 126 LYS A N 1
ATOM 967 C CA . LYS A 1 126 ? -5.775 -41.682 4.442 1.00 42.28 126 LYS A CA 1
ATOM 968 C C . LYS A 1 126 ? -4.521 -42.272 3.765 1.00 42.28 126 LYS A C 1
ATOM 970 O O . LYS A 1 126 ? -4.110 -43.357 4.178 1.00 42.28 126 LYS A O 1
ATOM 975 N N . PRO A 1 127 ? -3.790 -41.526 2.917 1.00 40.16 127 PRO A N 1
ATOM 976 C CA . PRO A 1 127 ? -2.358 -41.730 2.744 1.00 40.16 127 PRO A CA 1
ATOM 977 C C . PRO A 1 127 ? -1.566 -40.781 3.654 1.00 40.16 127 PRO A C 1
ATOM 979 O O . PRO A 1 127 ? -1.703 -39.560 3.599 1.00 40.16 127 PRO A O 1
ATOM 982 N N . ALA A 1 128 ? -0.727 -41.369 4.505 1.00 38.66 128 ALA A N 1
ATOM 983 C CA . ALA A 1 128 ? 0.310 -40.682 5.258 1.00 38.66 128 ALA A CA 1
ATOM 984 C C . ALA A 1 128 ? 1.562 -40.545 4.382 1.00 38.66 128 ALA A C 1
ATOM 986 O O . ALA A 1 128 ? 2.066 -41.554 3.891 1.00 38.66 128 ALA A O 1
ATOM 987 N N . TRP A 1 129 ? 2.102 -39.332 4.245 1.00 31.88 129 TRP A N 1
ATOM 988 C CA . TRP A 1 129 ? 3.454 -39.133 3.725 1.00 31.88 129 TRP A CA 1
ATOM 989 C C . TRP A 1 129 ? 4.321 -38.402 4.745 1.00 31.88 129 TRP A C 1
ATOM 991 O O . TRP A 1 129 ? 3.931 -37.417 5.367 1.00 31.88 129 TRP A O 1
ATOM 1001 N N . ARG A 1 130 ? 5.469 -39.036 4.973 1.00 38.09 130 ARG A N 1
ATOM 1002 C CA . ARG A 1 130 ? 6.407 -38.885 6.080 1.00 38.09 130 ARG A CA 1
ATOM 1003 C C . ARG A 1 130 ? 7.135 -37.543 6.048 1.00 38.09 130 ARG A C 1
ATOM 1005 O O . ARG A 1 130 ? 7.701 -37.164 5.029 1.00 38.09 130 ARG A O 1
ATOM 1012 N N . ASN A 1 131 ? 7.246 -36.926 7.222 1.00 40.47 131 ASN A N 1
ATOM 1013 C CA . ASN A 1 131 ? 8.308 -35.974 7.525 1.00 40.47 131 ASN A CA 1
ATOM 1014 C C . ASN A 1 131 ? 9.661 -36.685 7.445 1.00 40.47 131 ASN A C 1
ATOM 1016 O O . ASN A 1 131 ? 9.859 -37.691 8.127 1.00 40.47 131 ASN A O 1
ATOM 1020 N N . ASN A 1 132 ? 10.603 -36.133 6.683 1.00 40.31 132 ASN A N 1
ATOM 1021 C CA . ASN A 1 132 ? 12.007 -36.484 6.834 1.00 40.31 132 ASN A CA 1
ATOM 1022 C C . ASN A 1 132 ? 12.848 -35.214 6.968 1.00 40.31 132 ASN A C 1
ATOM 1024 O O . ASN A 1 132 ? 12.906 -34.371 6.078 1.00 40.31 132 ASN A O 1
ATOM 1028 N N . ARG A 1 133 ? 13.470 -35.091 8.140 1.00 35.78 133 ARG A N 1
ATOM 1029 C CA . ARG A 1 133 ? 14.395 -34.037 8.549 1.00 35.78 133 ARG A CA 1
ATOM 1030 C C . ARG A 1 133 ? 15.728 -34.720 8.820 1.00 35.78 133 ARG A C 1
ATOM 1032 O O . ARG A 1 133 ? 15.782 -35.539 9.730 1.00 35.78 133 ARG A O 1
ATOM 1039 N N . ARG A 1 134 ? 16.762 -34.380 8.047 1.00 34.84 134 ARG A N 1
ATOM 1040 C CA . ARG A 1 134 ? 18.220 -34.534 8.286 1.00 34.84 134 ARG A CA 1
ATOM 1041 C C . ARG A 1 134 ? 18.907 -34.371 6.924 1.00 34.84 134 ARG A C 1
ATOM 1043 O O . ARG A 1 134 ? 18.337 -34.785 5.930 1.00 34.84 134 ARG A O 1
ATOM 1050 N N . GLN A 1 135 ? 20.105 -33.834 6.766 1.00 35.06 135 GLN A N 1
ATOM 1051 C CA . GLN A 1 135 ? 21.045 -33.094 7.603 1.00 35.06 135 GLN A CA 1
ATOM 1052 C C . GLN A 1 135 ? 22.048 -32.487 6.598 1.00 35.06 135 GLN A C 1
ATOM 1054 O O . GLN A 1 135 ? 22.193 -32.994 5.488 1.00 35.06 135 GLN A O 1
ATOM 1059 N N . GLN A 1 136 ? 22.711 -31.400 6.977 1.00 40.81 136 GLN A N 1
ATOM 1060 C CA . GLN A 1 136 ? 23.787 -30.759 6.218 1.00 40.81 136 GLN A CA 1
ATOM 1061 C C . GLN A 1 136 ? 24.893 -31.743 5.808 1.00 40.81 136 GLN A C 1
ATOM 1063 O O . GLN A 1 136 ? 25.373 -32.489 6.657 1.00 40.81 136 GLN A O 1
ATOM 1068 N N . GLN A 1 137 ? 25.364 -31.643 4.562 1.00 33.31 137 GLN A N 1
ATOM 1069 C CA . GLN A 1 137 ? 26.767 -31.841 4.178 1.00 33.31 137 GLN A CA 1
ATOM 1070 C C . GLN A 1 137 ? 27.002 -31.211 2.795 1.00 33.31 137 GLN A C 1
ATOM 1072 O O . GLN A 1 137 ? 26.251 -31.457 1.855 1.00 33.31 137 GLN A O 1
ATOM 1077 N N . GLY A 1 138 ? 27.992 -30.321 2.702 1.00 33.84 138 GLY A N 1
ATOM 1078 C CA . GLY A 1 138 ? 28.287 -29.549 1.496 1.00 33.84 138 GLY A CA 1
ATOM 1079 C C . GLY A 1 138 ? 29.137 -30.289 0.461 1.00 33.84 138 GLY A C 1
ATOM 1080 O O . GLY A 1 138 ? 29.871 -31.210 0.809 1.00 33.84 138 GLY A O 1
ATOM 1081 N N . ARG A 1 139 ? 29.072 -29.820 -0.795 1.00 30.94 139 ARG A N 1
ATOM 1082 C CA . ARG A 1 139 ? 30.203 -29.574 -1.718 1.00 30.94 139 ARG A CA 1
ATOM 1083 C C . ARG A 1 139 ? 29.702 -29.102 -3.101 1.00 30.94 139 ARG A C 1
ATOM 1085 O O . ARG A 1 139 ? 28.847 -29.731 -3.702 1.00 30.94 139 ARG A O 1
ATOM 1092 N N . ASN A 1 140 ? 30.268 -27.968 -3.517 1.00 35.47 140 ASN A N 1
ATOM 1093 C CA . ASN A 1 140 ? 30.524 -27.353 -4.832 1.00 35.47 140 ASN A CA 1
ATOM 1094 C C . ASN A 1 140 ? 29.841 -27.845 -6.132 1.00 35.47 140 ASN A C 1
ATOM 1096 O O . ASN A 1 140 ? 29.908 -29.016 -6.479 1.00 35.47 140 ASN A O 1
ATOM 1100 N N . ASN A 1 141 ? 29.370 -26.836 -6.890 1.00 43.94 141 ASN A N 1
ATOM 1101 C CA . ASN A 1 141 ? 29.335 -26.638 -8.352 1.00 43.94 141 ASN A CA 1
ATOM 1102 C C . ASN A 1 141 ? 29.100 -27.845 -9.274 1.00 43.94 141 ASN A C 1
ATOM 1104 O O . ASN A 1 141 ? 29.996 -28.662 -9.426 1.00 43.94 141 ASN A O 1
ATOM 1108 N N . VAL A 1 142 ? 27.982 -27.822 -10.016 1.00 38.12 142 VAL A N 1
ATOM 1109 C CA . VAL A 1 142 ? 27.873 -27.928 -11.495 1.00 38.12 142 VAL A CA 1
ATOM 1110 C C . VAL A 1 142 ? 26.385 -27.766 -11.861 1.00 38.12 142 VAL A C 1
ATOM 1112 O O . VAL A 1 142 ? 25.520 -28.414 -11.278 1.00 38.12 142 VAL A O 1
ATOM 1115 N N . ALA A 1 143 ? 26.074 -26.881 -12.811 1.00 43.91 143 ALA A N 1
ATOM 1116 C CA . ALA A 1 143 ? 24.727 -26.705 -13.358 1.00 43.91 143 ALA A CA 1
ATOM 1117 C C . ALA A 1 143 ? 24.353 -27.872 -14.295 1.00 43.91 143 ALA A C 1
ATOM 1119 O O . ALA A 1 143 ? 25.172 -28.218 -15.149 1.00 43.91 143 ALA A O 1
ATOM 1120 N N . PRO A 1 144 ? 23.131 -28.439 -14.235 1.00 39.59 144 PRO A N 1
ATOM 1121 C CA . PRO A 1 144 ? 22.643 -29.315 -15.288 1.00 39.59 144 PRO A CA 1
ATOM 1122 C C . PRO A 1 144 ? 21.641 -28.588 -16.190 1.00 39.59 144 PRO A C 1
ATOM 1124 O O . PRO A 1 144 ? 20.589 -28.122 -15.753 1.00 39.59 144 PRO A O 1
ATOM 1127 N N . ALA A 1 145 ? 21.978 -28.542 -17.477 1.00 37.16 145 ALA A N 1
ATOM 1128 C CA . ALA A 1 145 ? 21.059 -28.253 -18.565 1.00 37.16 145 ALA A CA 1
ATOM 1129 C C . ALA A 1 145 ? 20.027 -29.386 -18.685 1.00 37.16 145 ALA A C 1
ATOM 1131 O O . ALA A 1 145 ? 20.400 -30.551 -18.844 1.00 37.16 145 ALA A O 1
ATOM 1132 N N . TRP A 1 146 ? 18.740 -29.046 -18.648 1.00 29.91 146 TRP A N 1
ATOM 1133 C CA . TRP A 1 146 ? 17.664 -29.992 -18.927 1.00 29.91 146 TRP A CA 1
ATOM 1134 C C . TRP A 1 146 ? 17.173 -29.801 -20.358 1.00 29.91 146 TRP A C 1
ATOM 1136 O O . TRP A 1 146 ? 16.764 -28.719 -20.769 1.00 29.91 146 TRP A O 1
ATOM 1146 N N . LYS A 1 147 ? 17.299 -30.887 -21.121 1.00 38.16 147 LYS A N 1
ATOM 1147 C CA . LYS A 1 147 ? 16.859 -31.043 -22.504 1.00 38.16 147 LYS A CA 1
ATOM 1148 C C . LYS A 1 147 ? 15.338 -31.217 -22.528 1.00 38.16 147 LYS A C 1
ATOM 1150 O O . LYS A 1 147 ? 14.798 -31.995 -21.744 1.00 38.16 147 LYS A O 1
ATOM 1155 N N . ASN A 1 148 ? 14.677 -30.534 -23.456 1.00 35.50 148 ASN A N 1
ATOM 1156 C CA . ASN A 1 148 ? 13.244 -30.681 -23.709 1.00 35.50 148 ASN A CA 1
ATOM 1157 C C . ASN A 1 148 ? 12.939 -32.044 -24.362 1.00 35.50 148 ASN A C 1
ATOM 1159 O O . ASN A 1 148 ? 13.664 -32.437 -25.281 1.00 35.50 148 ASN A O 1
ATOM 1163 N N . PRO A 1 149 ? 11.856 -32.741 -23.972 1.00 39.09 149 PRO A N 1
ATOM 1164 C CA . PRO A 1 149 ? 11.301 -33.833 -24.753 1.00 39.09 149 PRO A CA 1
ATOM 1165 C C . PRO A 1 149 ? 10.334 -33.299 -25.816 1.00 39.09 149 PRO A C 1
ATOM 1167 O O . PRO A 1 149 ? 9.325 -32.661 -25.521 1.00 39.09 149 PRO A O 1
ATOM 1170 N N . THR A 1 150 ? 10.657 -33.599 -27.069 1.00 34.31 150 THR A N 1
ATOM 1171 C CA . THR A 1 150 ? 9.787 -33.459 -28.236 1.00 34.31 150 THR A CA 1
ATOM 1172 C C . THR A 1 150 ? 8.736 -34.570 -28.222 1.00 34.31 150 THR A C 1
ATOM 1174 O O . THR A 1 150 ? 9.080 -35.748 -28.145 1.00 34.31 150 THR A O 1
ATOM 1177 N N . THR A 1 151 ? 7.457 -34.237 -28.386 1.00 33.88 151 THR A N 1
ATOM 1178 C CA . THR A 1 151 ? 6.500 -35.155 -29.018 1.00 33.88 151 THR A CA 1
ATOM 1179 C C . THR A 1 151 ? 5.595 -34.353 -29.934 1.00 33.88 151 THR A C 1
ATOM 1181 O O . THR A 1 151 ? 4.772 -33.547 -29.515 1.00 33.88 151 THR A O 1
ATOM 1184 N N . SER A 1 152 ? 5.849 -34.558 -31.216 1.00 34.56 152 SER A N 1
ATOM 1185 C CA . SER A 1 152 ? 5.142 -34.024 -32.361 1.00 34.56 152 SER A CA 1
ATOM 1186 C C . SER A 1 152 ? 3.778 -34.700 -32.481 1.00 34.56 152 SER A C 1
ATOM 1188 O O . SER A 1 152 ? 3.699 -35.926 -32.467 1.00 34.56 152 SER A O 1
ATOM 1190 N N . THR A 1 153 ? 2.712 -33.928 -32.680 1.00 32.03 153 THR A N 1
ATOM 1191 C CA . THR A 1 153 ? 1.611 -34.389 -33.531 1.00 32.03 153 THR A CA 1
ATOM 1192 C C . THR A 1 153 ? 1.455 -33.389 -34.660 1.00 32.03 153 THR A C 1
ATOM 1194 O O . THR A 1 153 ? 1.325 -32.185 -34.468 1.00 32.03 153 THR A O 1
ATOM 1197 N N . THR A 1 154 ? 1.614 -33.947 -35.845 1.00 39.59 154 THR A N 1
ATOM 1198 C CA . THR A 1 154 ? 1.838 -33.316 -37.130 1.00 39.59 154 THR A CA 1
ATOM 1199 C C . THR A 1 154 ? 0.509 -32.899 -37.751 1.00 39.59 154 THR A C 1
ATOM 1201 O O . THR A 1 154 ? -0.369 -33.735 -37.929 1.00 39.59 154 THR A O 1
ATOM 1204 N N . THR A 1 155 ? 0.375 -31.642 -38.170 1.00 36.31 155 THR A N 1
ATOM 1205 C CA . THR A 1 155 ? -0.426 -31.281 -39.353 1.00 36.31 155 THR A C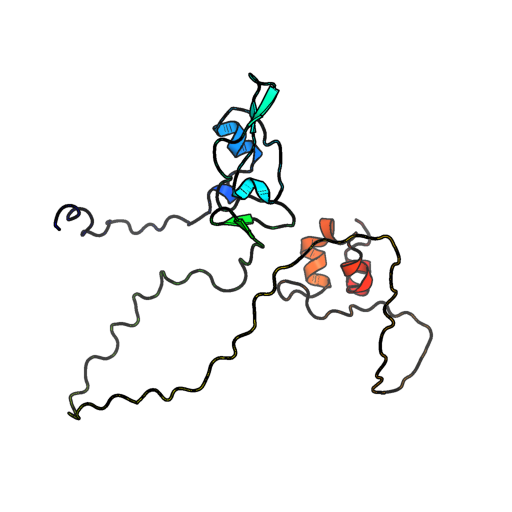A 1
ATOM 1206 C C . THR A 1 155 ? 0.389 -30.259 -40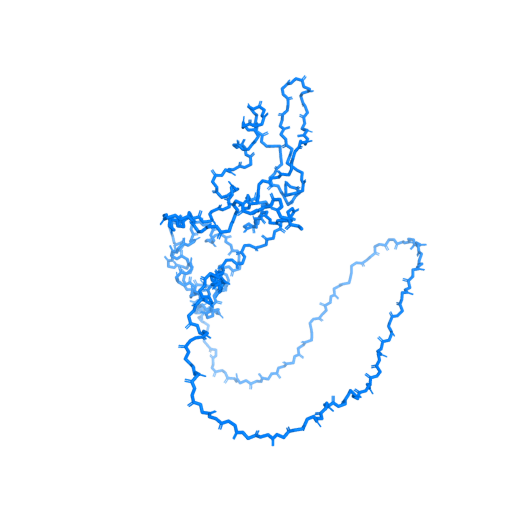.153 1.00 36.31 155 THR A C 1
ATOM 1208 O O . THR A 1 155 ? 0.746 -29.202 -39.646 1.00 36.31 155 THR A O 1
ATOM 1211 N N . TYR A 1 156 ? 0.805 -30.651 -41.359 1.00 40.16 156 TYR A N 1
ATOM 1212 C CA . TYR A 1 156 ? 1.728 -29.939 -42.259 1.00 40.16 156 TYR A CA 1
ATOM 1213 C C . TYR A 1 156 ? 0.969 -28.903 -43.118 1.00 40.16 156 TYR A C 1
ATOM 1215 O O . TYR A 1 156 ? 0.008 -29.282 -43.775 1.00 40.16 156 TYR A O 1
ATOM 1223 N N . LYS A 1 157 ? 1.397 -27.624 -43.084 1.00 52.00 157 LYS A N 1
ATOM 1224 C CA . LYS A 1 157 ? 2.087 -26.833 -44.150 1.00 52.00 157 LYS A CA 1
ATOM 1225 C C . LYS A 1 157 ? 1.167 -26.112 -45.175 1.00 52.00 157 LYS A C 1
ATOM 1227 O O . LYS A 1 157 ? 0.111 -26.645 -45.479 1.00 52.00 157 LYS A O 1
ATOM 1232 N N . PRO A 1 158 ? 1.552 -24.924 -45.715 1.00 48.22 158 PRO A N 1
ATOM 1233 C CA . PRO A 1 158 ? 2.891 -24.641 -46.241 1.00 48.22 158 PRO A CA 1
ATOM 1234 C C . PRO A 1 158 ? 3.629 -23.419 -45.685 1.00 48.22 158 PRO A C 1
ATOM 1236 O O . PRO A 1 158 ? 3.069 -22.481 -45.137 1.00 48.22 158 PRO A O 1
ATOM 1239 N N . ILE A 1 159 ? 4.946 -23.513 -45.859 1.00 59.69 159 ILE A N 1
ATOM 1240 C CA . ILE A 1 159 ? 5.960 -22.488 -45.653 1.00 59.69 159 ILE A CA 1
ATOM 1241 C C . ILE A 1 159 ? 5.943 -21.570 -46.878 1.00 59.69 159 ILE A C 1
ATOM 1243 O O . ILE A 1 159 ? 6.208 -22.035 -47.987 1.00 59.69 159 ILE A O 1
ATOM 1247 N N . SER A 1 160 ? 5.701 -20.286 -46.648 1.00 43.34 160 SER A N 1
ATOM 1248 C CA . SER A 1 160 ? 6.328 -19.187 -47.377 1.00 43.34 160 SER A CA 1
ATOM 1249 C C . SER A 1 160 ? 6.964 -18.278 -46.332 1.00 43.34 160 SER A C 1
ATOM 1251 O O . SER A 1 160 ? 6.318 -17.930 -45.345 1.00 43.34 160 SER A O 1
ATOM 1253 N N . ASP A 1 161 ? 8.244 -17.969 -46.520 1.00 51.06 161 ASP A N 1
ATOM 1254 C CA . ASP A 1 161 ? 9.045 -17.060 -45.703 1.00 51.06 161 ASP A CA 1
ATOM 1255 C C . ASP A 1 161 ? 8.464 -15.640 -45.696 1.00 51.06 161 ASP A C 1
ATOM 1257 O O . ASP A 1 161 ? 8.923 -14.741 -46.394 1.00 51.06 161 ASP A O 1
ATOM 1261 N N . GLU A 1 162 ? 7.462 -15.432 -44.857 1.00 57.09 162 GLU A N 1
ATOM 1262 C CA . GLU A 1 162 ? 7.022 -14.125 -44.409 1.00 57.09 162 GLU A CA 1
ATOM 1263 C C . GLU A 1 162 ? 6.688 -14.299 -42.930 1.00 57.09 162 GLU A C 1
ATOM 1265 O O . GLU A 1 162 ? 5.784 -15.051 -42.568 1.00 57.09 162 GLU A O 1
ATOM 1270 N N . LYS A 1 163 ? 7.485 -13.701 -42.036 1.00 62.44 163 LYS A N 1
ATOM 1271 C CA . LYS A 1 163 ? 7.159 -13.687 -40.605 1.00 62.44 163 LYS A CA 1
ATOM 1272 C C . LYS A 1 163 ? 5.922 -12.811 -40.428 1.00 62.44 163 LYS A C 1
ATOM 1274 O O . LYS A 1 163 ? 6.051 -11.623 -40.137 1.00 62.44 163 LYS A O 1
ATOM 1279 N N . VAL A 1 164 ? 4.741 -13.386 -40.636 1.00 79.75 164 VAL A N 1
ATOM 1280 C CA . VAL A 1 164 ? 3.483 -12.707 -40.351 1.00 79.75 164 VAL A CA 1
ATOM 1281 C C . VAL A 1 164 ? 3.436 -12.506 -38.841 1.00 79.75 164 VAL A C 1
ATOM 1283 O O . VAL A 1 164 ? 3.450 -13.448 -38.051 1.00 79.75 164 VAL A O 1
ATOM 1286 N N . CYS A 1 165 ? 3.529 -11.243 -38.449 1.00 86.69 165 CYS A N 1
ATOM 1287 C CA . CYS A 1 165 ? 3.516 -10.809 -37.066 1.00 86.69 165 CYS A CA 1
ATOM 1288 C C . CYS A 1 165 ? 2.060 -10.792 -36.600 1.00 86.69 165 CYS A C 1
ATOM 1290 O O . CYS A 1 165 ? 1.348 -9.817 -36.834 1.00 86.69 165 CYS A O 1
ATOM 1292 N N . GLU A 1 166 ? 1.622 -11.901 -36.008 1.00 90.25 166 GLU A N 1
ATOM 1293 C CA . GLU A 1 166 ? 0.271 -12.091 -35.474 1.00 90.25 166 GLU A CA 1
ATOM 1294 C C . GLU A 1 166 ? 0.290 -12.172 -33.946 1.00 90.25 166 GLU A C 1
ATOM 1296 O O . GLU A 1 166 ? 1.308 -12.493 -33.325 1.00 90.25 166 GLU A O 1
ATOM 1301 N N . ASP A 1 167 ? -0.849 -11.862 -33.332 1.00 92.50 167 ASP A N 1
ATOM 1302 C CA . ASP A 1 167 ? -1.043 -12.051 -31.899 1.00 92.50 167 ASP A CA 1
ATOM 1303 C C . ASP A 1 167 ? -1.312 -13.536 -31.630 1.00 92.50 167 ASP A C 1
ATOM 1305 O O . ASP A 1 167 ? -2.280 -14.104 -32.127 1.00 92.50 167 ASP A O 1
ATOM 1309 N N . ILE A 1 168 ? -0.443 -14.175 -30.846 1.00 90.12 168 ILE A N 1
ATOM 1310 C CA . ILE A 1 168 ? -0.509 -15.620 -30.562 1.00 90.12 168 ILE A CA 1
ATOM 1311 C C . ILE A 1 168 ? -1.276 -15.939 -29.274 1.00 90.12 168 ILE A C 1
ATOM 1313 O O . ILE A 1 168 ? -1.498 -17.106 -28.953 1.00 90.12 168 ILE A O 1
ATOM 1317 N N . VAL A 1 169 ? -1.673 -14.912 -28.521 1.00 87.94 169 VAL A N 1
ATOM 1318 C CA . VAL A 1 169 ? -2.475 -15.042 -27.303 1.00 87.94 169 VAL A CA 1
ATOM 1319 C C . VAL A 1 169 ? -3.856 -14.449 -27.552 1.00 87.94 169 VAL A C 1
ATOM 1321 O O . VAL A 1 169 ? -3.986 -13.256 -27.804 1.00 87.94 169 VAL A O 1
ATOM 1324 N N . GLU A 1 170 ? -4.895 -15.278 -27.426 1.00 83.31 170 GLU A N 1
ATOM 1325 C CA . GLU A 1 170 ? -6.284 -14.834 -27.606 1.00 83.31 170 GLU A CA 1
ATOM 1326 C C . GLU A 1 170 ? -6.747 -13.896 -26.482 1.00 83.31 170 GLU A C 1
ATOM 1328 O O . GLU A 1 170 ? -7.494 -12.950 -26.734 1.00 83.31 170 GLU A O 1
ATOM 1333 N N . LYS A 1 171 ? -6.323 -14.158 -25.234 1.00 85.38 171 LYS A N 1
ATOM 1334 C CA . LYS A 1 171 ? -6.712 -13.375 -24.050 1.00 85.38 171 LYS A CA 1
ATOM 1335 C C . LYS A 1 171 ? -5.577 -13.235 -23.038 1.00 85.38 171 LYS A C 1
ATOM 1337 O O . LYS A 1 171 ? -5.003 -14.222 -22.581 1.00 85.38 171 LYS A O 1
ATOM 1342 N N . LEU A 1 172 ? -5.309 -11.997 -22.648 1.00 88.06 172 LEU A N 1
ATOM 1343 C CA . LEU A 1 172 ? -4.400 -11.598 -21.577 1.00 88.06 172 LEU A CA 1
ATOM 1344 C C . LEU A 1 172 ? -5.128 -11.555 -20.215 1.00 88.06 172 LEU A C 1
ATOM 1346 O O . LEU A 1 172 ? -6.355 -11.716 -20.158 1.00 88.06 172 LEU A O 1
ATOM 1350 N N . PRO A 1 173 ? -4.408 -11.365 -19.088 1.00 72.44 173 PRO A N 1
ATOM 1351 C CA . PRO A 1 173 ? -5.030 -11.229 -17.772 1.00 72.44 173 PRO A CA 1
ATOM 1352 C C . PRO A 1 173 ? -6.163 -10.194 -17.776 1.00 72.44 173 PRO A C 1
ATOM 1354 O O . PRO A 1 173 ? -5.985 -9.072 -18.240 1.00 72.44 173 PRO A O 1
ATOM 1357 N N . GLY A 1 174 ? -7.336 -10.588 -17.272 1.00 72.88 174 GLY A N 1
ATOM 1358 C CA . GLY A 1 174 ? -8.562 -9.781 -17.359 1.00 72.88 174 GLY A CA 1
ATOM 1359 C C . GLY A 1 174 ? -9.459 -10.103 -18.559 1.00 72.88 174 GLY A C 1
ATOM 1360 O O . GLY A 1 174 ? -10.512 -9.495 -18.692 1.00 72.88 174 GLY A O 1
ATOM 1361 N N . GLY A 1 175 ? -9.089 -11.076 -19.400 1.00 84.75 175 GLY A N 1
ATOM 1362 C CA . GLY A 1 175 ? -9.906 -11.518 -20.536 1.00 84.75 175 GLY A CA 1
ATOM 1363 C C . GLY A 1 175 ? -9.832 -10.605 -21.763 1.00 84.75 175 GLY A C 1
ATOM 1364 O O . GLY A 1 175 ? -10.605 -10.815 -22.694 1.00 84.75 175 GLY A O 1
ATOM 1365 N N . LEU A 1 176 ? -8.916 -9.633 -21.749 1.00 89.19 176 LEU A N 1
ATOM 1366 C CA . LEU A 1 176 ? -8.698 -8.650 -22.809 1.00 89.19 176 LEU A CA 1
ATOM 1367 C C . LEU A 1 176 ? -7.895 -9.249 -23.961 1.00 89.19 176 LEU A C 1
ATOM 1369 O O . LEU A 1 176 ? -6.974 -10.038 -23.738 1.00 89.19 176 LEU A O 1
ATOM 1373 N N . THR A 1 177 ? -8.195 -8.823 -25.179 1.00 94.44 177 THR A N 1
ATOM 1374 C CA . THR A 1 177 ? -7.343 -9.088 -26.342 1.00 94.44 177 THR A CA 1
ATOM 1375 C C . THR A 1 177 ? -6.025 -8.312 -26.239 1.00 94.44 177 THR A C 1
ATOM 1377 O O . THR A 1 177 ? -5.906 -7.338 -25.489 1.00 94.44 177 THR A O 1
ATOM 1380 N N . CYS A 1 178 ? -5.013 -8.727 -27.005 1.00 94.50 178 CYS A N 1
ATOM 1381 C CA . CYS A 1 178 ? -3.739 -8.011 -27.111 1.00 94.50 178 CYS A CA 1
ATOM 1382 C C . CYS A 1 178 ? -3.919 -6.521 -27.460 1.00 94.50 178 CYS A C 1
ATOM 1384 O O . CYS A 1 178 ? -3.222 -5.674 -26.899 1.00 94.50 178 CYS A O 1
ATOM 1386 N N . GLN A 1 179 ? -4.885 -6.206 -28.326 1.00 93.62 179 GLN A N 1
ATOM 1387 C CA . GLN A 1 179 ? -5.206 -4.842 -28.732 1.00 93.62 179 GLN A CA 1
ATOM 1388 C C . GLN A 1 179 ? -5.791 -4.030 -27.571 1.00 93.62 179 GLN A C 1
ATOM 1390 O O . GLN A 1 179 ? -5.238 -2.996 -27.204 1.00 93.62 179 GLN A O 1
ATOM 1395 N N . GLU A 1 180 ? -6.861 -4.519 -26.939 1.00 93.06 180 GLU A N 1
ATOM 1396 C CA . GLU A 1 180 ? -7.520 -3.821 -25.823 1.00 93.06 180 GLU A CA 1
ATOM 1397 C C . GLU A 1 180 ? -6.560 -3.614 -24.643 1.00 93.06 180 GLU A C 1
ATOM 1399 O O . GLU A 1 180 ? -6.522 -2.552 -24.021 1.00 93.06 180 GLU A O 1
ATOM 1404 N N . PHE A 1 181 ? -5.730 -4.615 -24.347 1.00 94.44 181 PHE A N 1
ATOM 1405 C CA . PHE A 1 181 ? -4.743 -4.518 -23.279 1.00 94.44 181 PHE A CA 1
ATOM 1406 C C . PHE A 1 181 ? -3.712 -3.413 -23.545 1.00 94.44 181 PHE A C 1
ATOM 1408 O O . PHE A 1 181 ? -3.387 -2.635 -22.646 1.00 94.44 181 PHE A O 1
ATOM 1415 N N . LEU A 1 182 ? -3.194 -3.317 -24.771 1.00 93.44 182 LEU A N 1
ATOM 1416 C CA . LEU A 1 182 ? -2.196 -2.310 -25.127 1.00 93.44 182 LEU A CA 1
ATOM 1417 C C . LEU A 1 182 ? -2.787 -0.903 -25.263 1.00 93.44 182 LEU A C 1
ATOM 1419 O O . LEU A 1 182 ? -2.109 0.055 -24.900 1.00 93.44 182 LEU A O 1
ATOM 1423 N N . GLN A 1 183 ? -4.056 -0.767 -25.650 1.00 92.81 183 GLN A N 1
ATOM 1424 C CA . GLN A 1 183 ? -4.754 0.524 -25.644 1.00 92.81 183 GLN A CA 1
ATOM 1425 C C . GLN A 1 183 ? -4.855 1.128 -24.238 1.00 92.81 183 GLN A C 1
ATOM 1427 O O . GLN A 1 183 ? -4.668 2.330 -24.056 1.00 92.81 183 GLN A O 1
ATOM 1432 N N . HIS A 1 184 ? -5.111 0.300 -23.222 1.00 89.31 184 HIS A N 1
ATOM 1433 C CA . HIS A 1 184 ? -5.271 0.772 -21.844 1.00 89.31 184 HIS A CA 1
ATOM 1434 C C . HIS A 1 184 ? -3.962 0.826 -21.050 1.00 89.31 184 HIS A C 1
ATOM 1436 O O . HIS A 1 184 ? -3.807 1.672 -20.168 1.00 89.31 184 HIS A O 1
ATOM 1442 N N . PHE A 1 185 ? -3.015 -0.069 -21.339 1.00 92.81 185 PHE A N 1
ATOM 1443 C CA . PHE A 1 185 ? -1.816 -0.253 -20.519 1.00 92.81 185 PHE A CA 1
ATOM 1444 C C . PHE A 1 185 ? -0.497 -0.091 -21.297 1.00 92.81 185 PHE A C 1
ATOM 1446 O O . PHE A 1 185 ? 0.582 -0.295 -20.730 1.00 92.81 185 PHE A O 1
ATOM 1453 N N . GLY A 1 186 ? -0.544 0.324 -22.566 1.00 90.31 186 GLY A N 1
ATOM 1454 C CA . GLY A 1 186 ? 0.610 0.412 -23.468 1.00 90.31 186 GLY A CA 1
ATOM 1455 C C . GLY A 1 186 ? 1.806 1.161 -22.882 1.00 90.31 186 GLY A C 1
ATOM 1456 O O . GLY A 1 186 ? 2.915 0.630 -22.872 1.00 90.31 186 GLY A O 1
ATOM 1457 N N . ALA A 1 187 ? 1.582 2.313 -22.242 1.00 89.19 187 ALA A N 1
ATOM 1458 C CA . ALA A 1 187 ? 2.646 3.132 -21.645 1.00 89.19 187 ALA A CA 1
ATOM 1459 C C . ALA A 1 187 ? 3.582 2.367 -20.683 1.00 89.19 187 ALA A C 1
ATOM 1461 O O . ALA A 1 187 ? 4.757 2.707 -20.555 1.00 89.19 187 ALA A O 1
ATOM 1462 N N . ARG A 1 188 ? 3.086 1.321 -20.009 1.00 89.50 188 ARG A N 1
ATOM 1463 C CA . ARG A 1 188 ? 3.883 0.483 -19.098 1.00 89.50 188 ARG A CA 1
ATOM 1464 C C . ARG A 1 188 ? 4.364 -0.811 -19.755 1.00 89.50 188 ARG A C 1
ATOM 1466 O O . ARG A 1 188 ? 5.440 -1.302 -19.419 1.00 89.50 188 ARG A O 1
ATOM 1473 N N . TYR A 1 189 ? 3.572 -1.377 -20.662 1.00 92.19 189 TYR A N 1
ATOM 1474 C CA . TYR A 1 189 ? 3.765 -2.744 -21.150 1.00 92.19 189 TYR A CA 1
ATOM 1475 C C . TYR A 1 189 ? 4.338 -2.842 -22.567 1.00 92.19 189 TYR A C 1
ATOM 1477 O O . TYR A 1 189 ? 4.770 -3.925 -22.958 1.00 92.19 189 TYR A O 1
ATOM 1485 N N . CYS A 1 190 ? 4.470 -1.730 -23.296 1.00 92.81 190 CYS A N 1
ATOM 1486 C CA . CYS A 1 190 ? 5.129 -1.697 -24.604 1.00 92.81 190 CYS A CA 1
ATOM 1487 C C . CYS A 1 190 ? 6.608 -2.119 -24.552 1.00 92.81 190 CYS A C 1
ATOM 1489 O O . CYS A 1 190 ? 7.145 -2.612 -25.536 1.00 92.81 190 CYS A O 1
ATOM 1491 N N . ARG A 1 191 ? 7.281 -2.011 -23.400 1.00 91.75 191 ARG A N 1
ATOM 1492 C CA . ARG A 1 191 ? 8.671 -2.486 -23.227 1.00 91.75 191 ARG A CA 1
ATOM 1493 C C . ARG A 1 191 ? 8.769 -3.895 -22.636 1.00 91.75 191 ARG A C 1
ATOM 1495 O O . ARG A 1 191 ? 9.859 -4.359 -22.314 1.00 91.75 191 ARG A O 1
ATOM 1502 N N . HIS A 1 192 ? 7.642 -4.579 -22.454 1.00 93.25 192 HIS A N 1
ATOM 1503 C CA . HIS A 1 192 ? 7.608 -5.881 -21.804 1.00 93.25 192 HIS A CA 1
ATOM 1504 C C . HIS A 1 192 ? 7.834 -7.009 -22.823 1.00 93.25 192 HIS A C 1
ATOM 1506 O O . HIS A 1 192 ? 7.013 -7.222 -23.713 1.00 93.25 192 HIS A O 1
ATOM 1512 N N . ASN A 1 193 ? 8.909 -7.792 -22.660 1.00 88.56 193 ASN A N 1
ATOM 1513 C CA . ASN A 1 193 ? 9.301 -8.860 -23.599 1.00 88.56 193 ASN A CA 1
ATOM 1514 C C . ASN A 1 193 ? 8.194 -9.883 -23.878 1.00 88.56 193 ASN A C 1
ATOM 1516 O O . ASN A 1 193 ? 8.046 -10.357 -25.001 1.00 88.56 193 ASN A O 1
ATOM 1520 N N . TYR A 1 194 ? 7.405 -10.234 -22.859 1.00 91.75 194 TYR A N 1
ATOM 1521 C CA . TYR A 1 194 ? 6.276 -11.140 -23.059 1.00 91.75 194 TYR A CA 1
ATOM 1522 C C . TYR A 1 194 ? 5.248 -10.543 -24.028 1.00 91.75 194 TYR A C 1
ATOM 1524 O O . TYR A 1 194 ? 4.778 -11.244 -24.913 1.00 91.75 194 TYR A O 1
ATOM 1532 N N . ILE A 1 195 ? 4.948 -9.249 -23.917 1.00 92.75 195 ILE A N 1
ATOM 1533 C CA . ILE A 1 195 ? 3.945 -8.594 -24.759 1.00 92.75 195 ILE A CA 1
ATOM 1534 C C . ILE A 1 195 ? 4.472 -8.424 -26.185 1.00 92.75 195 ILE A C 1
ATOM 1536 O O . ILE A 1 195 ? 3.769 -8.772 -27.124 1.00 92.75 195 ILE A O 1
ATOM 1540 N N . ALA A 1 196 ? 5.734 -8.022 -26.354 1.00 89.56 196 ALA A N 1
ATOM 1541 C CA . ALA A 1 196 ? 6.355 -7.903 -27.676 1.00 89.56 196 ALA A CA 1
ATOM 1542 C C . ALA A 1 196 ? 6.360 -9.229 -28.467 1.00 89.56 196 ALA A C 1
ATOM 1544 O O . ALA A 1 196 ? 6.159 -9.231 -29.677 1.00 89.56 196 ALA A O 1
ATOM 1545 N N . ASN A 1 197 ? 6.559 -10.364 -27.787 1.00 88.75 197 ASN A N 1
ATOM 1546 C CA . ASN A 1 197 ? 6.616 -11.676 -28.442 1.00 88.75 197 ASN A CA 1
ATOM 1547 C C . ASN A 1 197 ? 5.242 -12.322 -28.655 1.00 88.75 197 ASN A C 1
ATOM 1549 O O . ASN A 1 197 ? 5.094 -13.134 -29.563 1.00 88.75 197 ASN A O 1
ATOM 1553 N N . ASN A 1 198 ? 4.264 -12.021 -27.794 1.00 92.44 198 ASN A N 1
ATOM 1554 C CA . ASN A 1 198 ? 2.969 -12.706 -27.802 1.00 92.44 198 ASN A CA 1
ATOM 1555 C C . ASN A 1 198 ? 1.836 -11.880 -28.428 1.00 92.44 198 ASN A C 1
ATOM 1557 O O . ASN 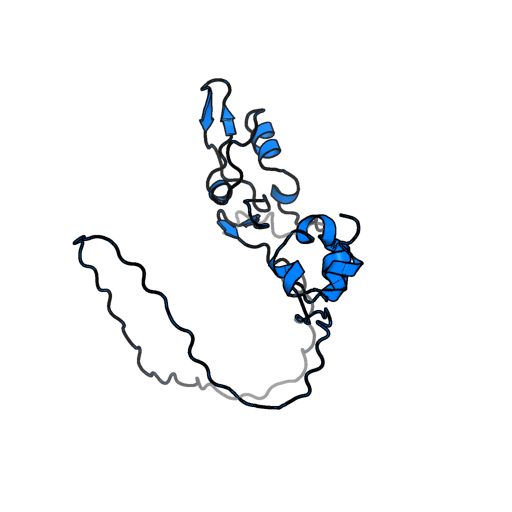A 1 198 ? 0.848 -12.448 -28.883 1.00 92.44 198 ASN A O 1
ATOM 1561 N N . CYS A 1 199 ? 1.996 -10.561 -28.471 1.00 95.12 199 CYS A N 1
ATOM 1562 C CA . CYS A 1 199 ? 1.051 -9.610 -29.044 1.00 95.12 199 CYS A CA 1
ATOM 1563 C C . CYS A 1 199 ? 1.715 -8.838 -30.185 1.00 95.12 199 CYS A C 1
ATOM 1565 O O . CYS A 1 199 ? 1.700 -7.612 -30.192 1.00 95.12 199 CYS A O 1
ATOM 1567 N N . CYS A 1 200 ? 2.371 -9.548 -31.105 1.00 93.88 200 CYS A N 1
ATOM 1568 C CA . CYS A 1 200 ? 3.224 -8.944 -32.122 1.00 93.88 200 CYS A CA 1
ATOM 1569 C C . CYS A 1 200 ? 2.464 -7.897 -32.963 1.00 93.88 200 CYS A C 1
ATOM 1571 O O . CYS A 1 200 ? 2.947 -6.775 -33.142 1.00 93.88 200 CYS A O 1
ATOM 1573 N N . ARG A 1 201 ? 1.253 -8.229 -33.435 1.00 94.12 201 ARG A N 1
ATOM 1574 C CA . ARG A 1 201 ? 0.454 -7.353 -34.303 1.00 94.12 201 ARG A CA 1
ATOM 1575 C C . ARG A 1 201 ? -0.019 -6.119 -33.551 1.00 94.12 201 ARG A C 1
ATOM 1577 O O . ARG A 1 201 ? 0.156 -5.003 -34.035 1.00 94.12 201 ARG A O 1
ATOM 1584 N N . SER A 1 202 ? -0.605 -6.326 -32.376 1.00 94.62 202 SER A N 1
ATOM 1585 C CA . SER A 1 202 ? -1.131 -5.238 -31.550 1.00 94.62 202 SER A CA 1
ATOM 1586 C C . SER A 1 202 ? -0.018 -4.345 -31.003 1.00 94.62 202 SER A C 1
ATOM 1588 O O . SER A 1 202 ? -0.173 -3.130 -30.939 1.00 94.62 202 SER A O 1
ATOM 1590 N N . HIS A 1 203 ? 1.140 -4.919 -30.673 1.00 94.56 203 HIS A N 1
ATOM 1591 C CA . HIS A 1 203 ? 2.323 -4.185 -30.222 1.00 94.56 203 HIS A CA 1
ATOM 1592 C C . HIS A 1 203 ? 2.850 -3.245 -31.304 1.00 94.56 203 HIS A C 1
ATOM 1594 O O . HIS A 1 203 ? 3.091 -2.077 -31.022 1.00 94.56 203 HIS A O 1
ATOM 1600 N N . GLN A 1 204 ? 2.927 -3.692 -32.559 1.00 92.38 204 GLN A N 1
ATOM 1601 C CA . GLN A 1 204 ? 3.341 -2.822 -33.666 1.00 92.38 204 GLN A CA 1
ATOM 1602 C C . GLN A 1 204 ? 2.397 -1.635 -33.906 1.00 92.38 204 GLN A C 1
ATOM 1604 O O . GLN A 1 204 ? 2.854 -0.595 -34.369 1.00 92.38 204 GLN A O 1
ATOM 1609 N N . ILE A 1 205 ? 1.102 -1.781 -33.617 1.00 92.06 205 ILE A N 1
ATOM 1610 C CA . ILE A 1 205 ? 0.100 -0.726 -33.823 1.00 92.06 205 ILE A CA 1
ATOM 1611 C C . ILE A 1 205 ? 0.103 0.249 -32.642 1.00 92.06 205 ILE A C 1
ATOM 1613 O O . ILE A 1 205 ? 0.226 1.457 -32.830 1.00 92.06 205 ILE A O 1
ATOM 1617 N N . GLU A 1 206 ? 0.000 -0.275 -31.423 1.00 92.69 206 GLU A N 1
ATOM 1618 C CA . GLU A 1 206 ? -0.245 0.526 -30.220 1.00 92.69 206 GLU A CA 1
ATOM 1619 C C . GLU A 1 206 ? 1.056 1.058 -29.584 1.00 92.69 206 GLU A C 1
ATOM 1621 O O . GLU A 1 206 ? 1.035 2.055 -28.864 1.00 92.69 206 GLU A O 1
ATOM 1626 N N . CYS A 1 207 ? 2.212 0.442 -29.873 1.00 92.06 207 CYS A N 1
ATOM 1627 C CA . CYS A 1 207 ? 3.512 0.825 -29.303 1.00 92.06 207 CYS A CA 1
ATOM 1628 C C . CYS A 1 207 ? 4.443 1.566 -30.276 1.00 92.06 207 CYS A C 1
ATOM 1630 O O . CYS A 1 207 ? 5.598 1.817 -29.942 1.00 92.06 207 CYS A O 1
ATOM 1632 N N . ALA A 1 208 ? 3.970 1.946 -31.469 1.00 81.69 208 ALA A N 1
ATOM 1633 C CA . ALA A 1 208 ? 4.802 2.600 -32.486 1.00 81.69 208 ALA A CA 1
ATOM 1634 C C . ALA A 1 208 ? 5.368 3.976 -32.062 1.00 81.69 208 ALA A C 1
ATOM 1636 O O . ALA A 1 208 ? 6.367 4.416 -32.624 1.00 81.69 208 ALA A O 1
ATOM 1637 N N . ASN A 1 209 ? 4.747 4.642 -31.076 1.00 69.75 209 ASN A N 1
ATOM 1638 C CA . ASN A 1 209 ? 5.064 6.015 -30.648 1.00 69.75 209 ASN A CA 1
ATOM 1639 C C . ASN A 1 209 ? 5.363 6.161 -29.132 1.00 69.75 209 ASN A C 1
ATOM 1641 O O . ASN A 1 209 ? 5.227 7.261 -28.595 1.00 69.75 209 ASN A O 1
ATOM 1645 N N . THR A 1 210 ? 5.723 5.081 -28.424 1.00 60.19 210 THR A N 1
ATOM 1646 C CA . THR A 1 210 ? 6.020 5.076 -26.962 1.00 60.19 210 THR A CA 1
ATOM 1647 C C . THR A 1 210 ? 7.492 4.818 -26.645 1.00 60.19 210 THR A C 1
ATOM 1649 O O . THR A 1 210 ? 7.979 5.302 -25.592 1.00 60.19 210 THR A O 1
#

Foldseek 3Di:
DCPVVVVPDDDPDPPDDDPDFVQLVAELQNVLCVVANFGWPAQAFQLLQWTWTQHPVVRDTDTDGHHTFQYHHDPCFTRDPSGTGHPPVPDDDPVVVPPPPPPPPDDDDDDDDDDDDDDDDDDDDDDDDDDDDDDDDDDDDDDDDDDDDDDDDDDDDDDDPDPPFAQQDCADPVRDGLQRCCQVPVVPCLPPPVSCRRHVPNSVVSVVPD

InterPro domains:
  IPR041645 ADAMTS, cysteine-rich domain 2 [PF17771] (22-85)

Sequence (210 aa):
GETASCLFNYPDDNKLLERELPGTMLTLDEQCERDRGTQACFKDSRVCAQLFCYDNDSGYCVSYRPAADGSFCGDGQVCKNGKCMVNNINIIPDYTHVTRSIANLNDNKEVSKQTTSRPSISRVSKPAWRNNRRQQQGRNNVAPAWKNPTTSTTTYKPISDEKVCEDIVEKLPGGLTCQEFLQHFGARYCRHNYIANNCCRSHQIECANT